Protein AF-A0A175VRS4-F1 (afdb_monomer_lite)

Structure (mmCIF, N/CA/C/O backbone):
data_AF-A0A175VRS4-F1
#
_entry.id   AF-A0A175VRS4-F1
#
loop_
_atom_site.group_PDB
_atom_site.id
_atom_site.type_symbol
_atom_site.label_atom_id
_atom_site.label_alt_id
_atom_site.label_comp_id
_atom_site.label_asym_id
_atom_site.label_entity_id
_atom_site.label_seq_id
_atom_site.pdbx_PDB_ins_code
_atom_site.Cartn_x
_atom_site.Cartn_y
_atom_site.Cartn_z
_atom_site.occupancy
_atom_site.B_iso_or_equiv
_atom_site.auth_seq_id
_atom_site.auth_comp_id
_atom_site.auth_asym_id
_atom_site.auth_atom_id
_atom_site.pdbx_PDB_model_num
ATOM 1 N N . LEU A 1 1 ? 6.647 17.575 -22.481 1.00 59.62 1 LEU A N 1
ATOM 2 C CA . LEU A 1 1 ? 5.345 17.089 -21.962 1.00 59.62 1 LEU A CA 1
ATOM 3 C C . LEU A 1 1 ? 5.427 15.659 -21.413 1.00 59.62 1 LEU A C 1
ATOM 5 O O . LEU A 1 1 ? 5.129 15.473 -20.242 1.00 59.62 1 LEU A O 1
ATOM 9 N N . SER A 1 2 ? 5.876 14.673 -22.207 1.00 70.75 2 SER A N 1
ATOM 10 C CA . SER A 1 2 ? 5.937 13.256 -21.782 1.00 70.75 2 SER A CA 1
ATOM 11 C C . SER A 1 2 ? 6.779 13.020 -20.513 1.00 70.75 2 SER A C 1
ATOM 13 O O . SER A 1 2 ? 6.292 12.419 -19.558 1.00 70.75 2 SER A O 1
ATOM 15 N N . LEU A 1 3 ? 7.992 13.593 -20.439 1.00 72.62 3 LEU A N 1
ATOM 16 C CA . LEU A 1 3 ? 8.871 13.468 -19.264 1.00 72.62 3 LEU A CA 1
ATOM 17 C C . LEU A 1 3 ? 8.213 13.999 -17.981 1.00 72.62 3 LEU A C 1
ATOM 19 O O . LEU A 1 3 ? 8.223 13.339 -16.946 1.00 72.62 3 LEU A O 1
ATOM 23 N N . THR A 1 4 ? 7.614 15.189 -18.055 1.00 78.94 4 THR A N 1
ATOM 24 C CA . THR A 1 4 ? 6.945 15.822 -16.914 1.00 78.94 4 THR A CA 1
ATOM 25 C C . THR A 1 4 ? 5.785 14.963 -16.417 1.00 78.94 4 THR A C 1
ATOM 27 O O . THR A 1 4 ? 5.656 14.767 -15.213 1.00 78.94 4 THR A O 1
ATOM 30 N N . ALA A 1 5 ? 4.984 14.391 -17.324 1.00 79.38 5 ALA A N 1
ATOM 31 C CA . ALA A 1 5 ? 3.894 13.486 -16.963 1.00 79.38 5 ALA A CA 1
ATOM 32 C C . ALA A 1 5 ? 4.407 12.203 -16.286 1.00 79.38 5 ALA A C 1
ATOM 34 O O . ALA A 1 5 ? 3.834 11.759 -15.292 1.00 79.38 5 ALA A O 1
ATOM 35 N N . GLN A 1 6 ? 5.519 11.641 -16.771 1.00 78.94 6 GLN A N 1
ATOM 36 C CA . GLN A 1 6 ? 6.141 10.463 -16.169 1.00 78.94 6 GLN A CA 1
ATOM 37 C C . GLN A 1 6 ? 6.663 10.753 -14.756 1.00 78.94 6 GLN A C 1
ATOM 39 O O . GLN A 1 6 ? 6.385 9.986 -13.837 1.00 78.94 6 GLN A O 1
ATOM 44 N N . ILE A 1 7 ? 7.368 11.870 -14.555 1.00 84.12 7 ILE A N 1
ATOM 45 C CA . ILE A 1 7 ? 7.881 12.257 -13.232 1.00 84.12 7 ILE A CA 1
ATOM 46 C C . ILE A 1 7 ? 6.721 12.527 -12.270 1.00 84.12 7 ILE A C 1
ATOM 48 O O . ILE A 1 7 ? 6.733 12.026 -11.148 1.00 84.12 7 ILE A O 1
ATOM 52 N N . MET A 1 8 ? 5.689 13.251 -12.714 1.00 87.00 8 MET A N 1
ATOM 53 C CA . MET A 1 8 ? 4.492 13.510 -11.907 1.00 87.00 8 MET A CA 1
ATOM 54 C C . MET A 1 8 ? 3.804 12.211 -11.482 1.00 87.00 8 MET A C 1
ATOM 56 O O . MET A 1 8 ? 3.443 12.070 -10.314 1.00 87.00 8 MET A O 1
ATOM 60 N N . TYR A 1 9 ? 3.686 11.237 -12.390 1.00 86.06 9 TYR A N 1
ATOM 61 C CA . TYR A 1 9 ? 3.156 9.916 -12.061 1.00 86.06 9 TYR A CA 1
ATOM 62 C C . TYR A 1 9 ? 4.002 9.214 -10.991 1.00 86.06 9 TYR A C 1
ATOM 64 O O . TYR A 1 9 ? 3.470 8.823 -9.955 1.00 86.06 9 TYR A O 1
ATOM 72 N N . VAL A 1 10 ? 5.318 9.110 -11.196 1.00 87.06 10 VAL A N 1
ATOM 73 C CA . VAL A 1 10 ? 6.246 8.432 -10.272 1.00 87.06 10 VAL A CA 1
ATOM 74 C C . VAL A 1 10 ? 6.202 9.071 -8.881 1.00 87.06 10 VAL A C 1
ATOM 76 O O . VAL A 1 10 ? 6.105 8.363 -7.879 1.00 87.06 10 VAL A O 1
ATOM 79 N N . VAL A 1 11 ? 6.195 10.404 -8.809 1.00 90.19 11 VAL A N 1
ATOM 80 C CA . VAL A 1 11 ? 6.086 11.146 -7.546 1.00 90.19 11 VAL A CA 1
ATOM 81 C C . VAL A 1 11 ? 4.723 10.908 -6.893 1.00 90.19 11 VAL A C 1
ATOM 83 O O . VAL A 1 11 ? 4.666 10.594 -5.707 1.00 90.19 11 VAL A O 1
ATOM 86 N N . SER A 1 12 ? 3.621 10.993 -7.643 1.00 91.00 12 SER A N 1
ATOM 87 C CA . SER A 1 12 ? 2.279 10.746 -7.098 1.00 91.00 12 SER A CA 1
ATOM 88 C C . SER A 1 12 ? 2.120 9.319 -6.559 1.00 91.00 12 SER A C 1
ATOM 90 O O . SER A 1 12 ? 1.612 9.136 -5.453 1.00 91.00 12 SER A O 1
ATOM 92 N N . ALA A 1 13 ? 2.643 8.319 -7.273 1.00 88.25 13 ALA A N 1
ATOM 93 C CA . ALA A 1 13 ? 2.639 6.928 -6.842 1.00 88.25 13 ALA A CA 1
ATOM 94 C C . ALA A 1 13 ? 3.453 6.741 -5.553 1.00 88.25 13 ALA A C 1
ATOM 96 O O . ALA A 1 13 ? 2.990 6.068 -4.633 1.00 88.25 13 ALA A O 1
ATOM 97 N N . MET A 1 14 ? 4.616 7.396 -5.437 1.00 90.69 14 MET A N 1
ATOM 98 C CA . MET A 1 14 ? 5.403 7.406 -4.201 1.00 90.69 14 MET A CA 1
ATOM 99 C C . MET A 1 14 ? 4.574 7.938 -3.022 1.00 90.69 14 MET A C 1
ATOM 101 O O . MET A 1 14 ? 4.482 7.272 -1.991 1.00 90.69 14 MET A O 1
ATOM 105 N N . TRP A 1 15 ? 3.932 9.102 -3.172 1.00 92.00 15 TRP A N 1
ATOM 106 C CA . TRP A 1 15 ? 3.117 9.700 -2.108 1.00 92.00 15 TRP A CA 1
ATOM 107 C C . TRP A 1 15 ? 1.925 8.828 -1.712 1.00 92.00 15 TRP A C 1
ATOM 109 O O . TRP A 1 15 ? 1.643 8.695 -0.520 1.00 92.00 15 TRP A O 1
ATOM 119 N N . VAL A 1 16 ? 1.255 8.191 -2.676 1.00 90.94 16 VAL A N 1
ATOM 120 C CA . VAL A 1 16 ? 0.160 7.249 -2.400 1.00 90.94 16 VAL A CA 1
ATOM 121 C C . VAL A 1 16 ? 0.667 6.048 -1.597 1.00 90.94 16 VAL A C 1
ATOM 123 O O . VAL A 1 16 ? 0.088 5.732 -0.557 1.00 90.94 16 VAL A O 1
ATOM 126 N N . LYS A 1 17 ? 1.782 5.420 -1.995 1.00 90.56 17 LYS A N 1
ATOM 127 C CA . LYS A 1 17 ? 2.342 4.261 -1.273 1.00 90.56 17 LYS A CA 1
ATOM 128 C C . LYS A 1 17 ? 2.834 4.622 0.125 1.00 90.56 17 LYS A C 1
ATOM 130 O O . LYS A 1 17 ? 2.558 3.891 1.076 1.00 90.56 17 LYS A O 1
ATOM 135 N N . VAL A 1 18 ? 3.495 5.770 0.280 1.00 91.94 18 VAL A N 1
ATOM 136 C CA . VAL A 1 18 ? 3.906 6.282 1.597 1.00 91.94 18 VAL A CA 1
ATOM 137 C C . VAL A 1 18 ? 2.681 6.543 2.472 1.00 91.94 18 VAL A C 1
ATOM 139 O O . VAL A 1 18 ? 2.661 6.130 3.628 1.00 91.94 18 VAL A O 1
ATOM 142 N N . THR A 1 19 ? 1.624 7.145 1.920 1.00 92.69 19 THR A N 1
ATOM 143 C CA . THR A 1 19 ? 0.369 7.394 2.645 1.00 92.69 19 THR A CA 1
ATOM 144 C C . THR A 1 19 ? -0.279 6.089 3.105 1.00 92.69 19 THR A C 1
ATOM 146 O O . THR A 1 19 ? -0.693 5.994 4.260 1.00 92.69 19 THR A O 1
ATOM 149 N N . LEU A 1 20 ? -0.316 5.058 2.252 1.00 91.00 20 LEU A N 1
ATOM 150 C CA . LEU A 1 20 ? -0.826 3.731 2.613 1.00 91.00 20 LEU A CA 1
ATOM 151 C C . LEU A 1 20 ? 0.007 3.069 3.716 1.00 91.00 20 LEU A C 1
ATOM 153 O O . LEU A 1 20 ? -0.554 2.540 4.673 1.00 91.00 20 LEU A O 1
ATOM 157 N N . LEU A 1 21 ? 1.337 3.138 3.635 1.00 90.88 21 LEU A N 1
ATOM 158 C CA . LEU A 1 21 ? 2.214 2.590 4.672 1.00 90.88 21 LEU A CA 1
ATOM 159 C C . LEU A 1 21 ? 2.063 3.333 6.006 1.00 90.88 21 LEU A C 1
ATOM 161 O O . LEU A 1 21 ? 1.968 2.699 7.056 1.00 90.88 21 LEU A O 1
ATOM 165 N N . VAL A 1 22 ? 1.959 4.663 5.985 1.00 90.81 22 VAL A N 1
ATOM 166 C CA . VAL A 1 22 ? 1.706 5.477 7.186 1.00 90.81 22 VAL A CA 1
ATOM 167 C C . VAL A 1 22 ? 0.320 5.187 7.771 1.00 90.81 22 VAL A C 1
ATOM 169 O O . VAL A 1 22 ? 0.165 5.089 8.991 1.00 90.81 22 VAL A O 1
ATOM 172 N N . LEU A 1 23 ? -0.694 4.985 6.927 1.00 89.44 23 LEU A N 1
ATOM 173 C CA . LEU A 1 23 ? -2.022 4.554 7.359 1.00 89.44 23 LEU A CA 1
ATOM 174 C C . LEU A 1 23 ? -1.963 3.186 8.051 1.00 89.44 23 LEU A C 1
ATOM 176 O O . LEU A 1 23 ? -2.578 3.006 9.106 1.00 89.44 23 LEU A O 1
ATOM 180 N N . TYR A 1 24 ? -1.183 2.246 7.507 1.00 87.38 24 TYR A N 1
ATOM 181 C CA . TYR A 1 24 ? -0.951 0.949 8.139 1.00 87.38 24 TYR A CA 1
ATOM 182 C C . TYR A 1 24 ? -0.191 1.059 9.462 1.00 87.38 24 TYR A C 1
ATOM 184 O O . TYR A 1 24 ? -0.521 0.356 10.418 1.00 87.38 24 TYR A O 1
ATOM 192 N N . LEU A 1 25 ? 0.748 1.998 9.578 1.00 87.88 25 LEU A N 1
ATOM 193 C CA . LEU A 1 25 ? 1.408 2.295 10.848 1.00 87.88 25 LEU A CA 1
ATOM 194 C C . LEU A 1 25 ? 0.397 2.802 11.890 1.00 87.88 25 LEU A C 1
ATOM 196 O O . LEU A 1 25 ? 0.426 2.399 13.053 1.00 87.88 25 LEU A O 1
ATOM 200 N N . ARG A 1 26 ? -0.540 3.661 11.469 1.00 87.50 26 ARG A N 1
ATOM 201 C CA . ARG A 1 26 ? -1.581 4.217 12.343 1.00 87.50 26 ARG A CA 1
ATOM 202 C C . ARG A 1 26 ? -2.577 3.157 12.806 1.00 87.50 26 ARG A C 1
ATOM 204 O O . ARG A 1 26 ? -2.945 3.155 13.980 1.00 87.50 26 ARG A O 1
ATOM 211 N N . ILE A 1 27 ? -3.020 2.268 11.916 1.00 83.94 27 ILE A N 1
ATOM 212 C CA . ILE A 1 27 ? -4.022 1.245 12.253 1.00 83.94 27 ILE A CA 1
ATOM 213 C C . ILE A 1 27 ? -3.431 0.098 13.089 1.00 83.94 27 ILE A C 1
ATOM 215 O O . ILE A 1 27 ? -4.117 -0.429 13.964 1.00 83.94 27 ILE A O 1
ATOM 219 N N . PHE A 1 28 ? -2.153 -0.247 12.884 1.00 78.31 28 PHE A N 1
ATOM 220 C CA . PHE A 1 28 ? -1.487 -1.387 13.532 1.00 78.31 28 PHE A CA 1
ATOM 221 C C . PHE A 1 28 ? -0.389 -1.007 14.532 1.00 78.31 28 PHE A C 1
ATOM 223 O O . PHE A 1 28 ? 0.413 -1.858 14.936 1.00 78.31 28 PHE A O 1
ATOM 230 N N . ARG A 1 29 ? -0.444 0.232 15.039 1.00 74.62 29 ARG A N 1
ATOM 231 C CA . ARG A 1 29 ? 0.483 0.800 16.028 1.00 74.62 29 ARG A CA 1
ATOM 232 C C . ARG A 1 29 ? 0.914 -0.135 17.176 1.00 74.62 29 ARG A C 1
ATOM 234 O O . ARG A 1 29 ? 2.083 -0.033 17.550 1.00 74.62 29 ARG A O 1
ATOM 241 N N . PRO A 1 30 ? 0.075 -1.030 17.756 1.00 73.44 30 PRO A N 1
ATOM 242 C CA . PRO A 1 30 ? 0.513 -1.875 18.875 1.00 73.44 30 PRO A CA 1
ATOM 243 C C . PRO A 1 30 ? 1.530 -2.978 18.527 1.00 73.44 30 PRO A C 1
ATOM 245 O O . PRO A 1 30 ? 2.116 -3.546 19.444 1.00 73.44 30 PRO A O 1
ATOM 248 N N . SER A 1 31 ? 1.763 -3.313 17.254 1.00 80.50 31 SER A N 1
ATOM 249 C CA . SER A 1 31 ? 2.636 -4.443 16.891 1.00 80.50 31 SER A CA 1
ATOM 250 C C . SER A 1 31 ? 4.045 -3.999 16.473 1.00 80.50 31 SER A C 1
ATOM 252 O O . SER A 1 31 ? 4.251 -3.465 15.387 1.00 80.50 31 SER A O 1
ATOM 254 N N . LEU A 1 32 ? 5.048 -4.260 17.325 1.00 81.25 32 LEU A N 1
ATOM 255 C CA . LEU A 1 32 ? 6.450 -3.878 17.073 1.00 81.25 32 LEU A CA 1
ATOM 256 C C . LEU A 1 32 ? 7.002 -4.463 15.763 1.00 81.25 32 LEU A C 1
ATOM 258 O O . LEU A 1 32 ? 7.643 -3.752 14.994 1.00 81.25 32 LEU A O 1
ATOM 262 N N . ARG A 1 33 ? 6.708 -5.739 15.473 1.00 83.88 33 ARG A N 1
ATOM 263 C CA . ARG A 1 33 ? 7.164 -6.412 14.242 1.00 83.88 33 ARG A CA 1
ATOM 264 C C . ARG A 1 33 ? 6.580 -5.773 12.980 1.00 83.88 33 ARG A C 1
ATOM 266 O O . ARG A 1 33 ? 7.315 -5.566 12.021 1.00 83.88 33 ARG A O 1
ATOM 273 N N . ALA A 1 34 ? 5.289 -5.429 12.989 1.00 84.00 34 ALA A N 1
ATOM 274 C CA . ALA A 1 34 ? 4.664 -4.783 11.838 1.00 84.00 34 ALA A CA 1
ATOM 275 C C . ALA A 1 34 ? 5.209 -3.367 11.642 1.00 84.00 34 ALA A C 1
ATOM 277 O O . ALA A 1 34 ? 5.488 -2.989 10.513 1.00 84.00 34 ALA A O 1
ATOM 278 N N . ASN A 1 35 ? 5.438 -2.618 12.728 1.00 87.19 35 ASN A N 1
ATOM 279 C CA . ASN A 1 35 ? 6.039 -1.288 12.643 1.00 87.19 35 ASN A CA 1
ATOM 280 C C . ASN A 1 35 ? 7.418 -1.342 11.964 1.00 87.19 35 ASN A C 1
ATOM 282 O O . ASN A 1 35 ? 7.666 -0.553 11.058 1.00 87.19 35 ASN A O 1
ATOM 286 N N . ILE A 1 36 ? 8.287 -2.292 12.339 1.00 89.19 36 ILE A N 1
ATOM 287 C CA . ILE A 1 36 ? 9.615 -2.455 11.714 1.00 89.19 36 ILE A CA 1
ATOM 288 C C . ILE A 1 36 ? 9.486 -2.767 10.217 1.00 89.19 36 ILE A C 1
ATOM 290 O O . ILE A 1 36 ? 10.146 -2.122 9.406 1.00 89.19 36 ILE A O 1
ATOM 294 N N . MET A 1 37 ? 8.608 -3.705 9.842 1.00 89.12 37 MET A N 1
ATOM 295 C CA . MET A 1 37 ? 8.363 -4.034 8.432 1.00 89.12 37 MET A CA 1
ATOM 296 C C . MET A 1 37 ? 7.825 -2.827 7.654 1.00 89.12 37 MET A C 1
ATOM 298 O O . MET A 1 37 ? 8.295 -2.533 6.564 1.00 89.12 37 MET A O 1
ATOM 302 N N . ILE A 1 38 ? 6.895 -2.062 8.225 1.00 90.56 38 ILE A N 1
ATOM 303 C CA . ILE A 1 38 ? 6.342 -0.866 7.578 1.00 90.56 38 ILE A CA 1
ATOM 304 C C . ILE A 1 38 ? 7.429 0.192 7.360 1.00 90.56 38 ILE A C 1
ATOM 306 O O . ILE A 1 38 ? 7.532 0.723 6.258 1.00 90.56 38 ILE A O 1
ATOM 310 N N . TRP A 1 39 ? 8.265 0.478 8.363 1.00 91.38 39 TRP A N 1
ATOM 311 C CA . TRP A 1 39 ? 9.377 1.427 8.224 1.00 91.38 39 TRP A CA 1
ATOM 312 C C . TRP A 1 39 ? 10.396 0.980 7.172 1.00 91.38 39 TRP A C 1
ATOM 314 O O . TRP A 1 39 ? 10.820 1.797 6.354 1.00 91.38 39 TRP A O 1
ATOM 324 N N . LEU A 1 40 ? 10.734 -0.314 7.145 1.00 91.94 40 LEU A N 1
ATOM 325 C CA . LEU A 1 40 ? 11.580 -0.898 6.104 1.00 91.94 40 LEU A CA 1
ATOM 326 C C . LEU A 1 40 ? 10.945 -0.715 4.717 1.00 91.94 40 LEU A C 1
ATOM 328 O O . LEU A 1 40 ? 11.611 -0.271 3.786 1.00 91.94 40 LEU A O 1
ATOM 332 N N . GLY A 1 41 ? 9.642 -0.979 4.597 1.00 90.81 41 GLY A N 1
ATOM 333 C CA . GLY A 1 41 ? 8.866 -0.759 3.381 1.00 90.81 41 GLY A CA 1
ATOM 334 C C . GLY A 1 41 ? 8.875 0.691 2.909 1.00 90.81 41 GLY A C 1
ATOM 335 O O . GLY A 1 41 ? 9.080 0.933 1.723 1.00 90.81 41 GLY A O 1
ATOM 336 N N . ILE A 1 42 ? 8.697 1.654 3.821 1.00 92.12 42 ILE A N 1
ATOM 337 C CA . ILE A 1 42 ? 8.747 3.089 3.502 1.00 92.12 42 ILE A CA 1
ATOM 338 C C . ILE A 1 42 ? 10.136 3.441 2.972 1.00 92.12 42 ILE A C 1
ATOM 340 O O . ILE A 1 42 ? 10.236 4.065 1.919 1.00 92.12 42 ILE A O 1
ATOM 344 N N . GLY A 1 43 ? 11.194 3.000 3.660 1.00 92.94 43 GLY A N 1
ATOM 345 C CA . GLY A 1 43 ? 12.575 3.237 3.244 1.00 92.94 43 GLY A CA 1
ATOM 346 C C . GLY A 1 43 ? 12.871 2.674 1.854 1.00 92.94 43 GLY A C 1
ATOM 347 O O . GLY A 1 43 ? 13.354 3.405 0.993 1.00 92.94 43 GLY A O 1
ATOM 348 N N . ILE A 1 44 ? 12.513 1.409 1.607 1.00 91.88 44 ILE A N 1
ATOM 349 C CA . ILE A 1 44 ? 12.704 0.747 0.306 1.00 91.88 44 ILE A CA 1
ATOM 350 C C . ILE A 1 44 ? 11.900 1.453 -0.791 1.00 91.88 44 ILE A C 1
ATOM 352 O O . ILE A 1 44 ? 12.443 1.720 -1.862 1.00 91.88 44 ILE A O 1
ATOM 356 N N . CYS A 1 45 ? 10.631 1.788 -0.534 1.00 91.19 45 CYS A N 1
ATOM 357 C CA . CYS A 1 45 ? 9.790 2.485 -1.504 1.00 91.19 45 CYS A CA 1
ATOM 358 C C . CYS A 1 45 ? 10.380 3.855 -1.845 1.00 91.19 45 CYS A C 1
ATOM 360 O O . CYS A 1 45 ? 10.647 4.129 -3.010 1.00 91.19 45 CYS A O 1
ATOM 362 N N . VAL A 1 46 ? 10.633 4.706 -0.849 1.00 92.38 46 VAL A N 1
ATOM 363 C CA . VAL A 1 46 ? 11.173 6.053 -1.081 1.00 92.38 46 VAL A CA 1
ATOM 364 C C . VAL A 1 46 ? 12.505 5.977 -1.821 1.00 92.38 46 VAL A C 1
ATOM 366 O O . VAL A 1 46 ? 12.667 6.657 -2.830 1.00 92.38 46 VAL A O 1
ATOM 369 N N . LEU A 1 47 ? 13.421 5.105 -1.391 1.00 93.12 47 LEU A N 1
ATOM 370 C CA . LEU A 1 47 ? 14.709 4.923 -2.057 1.00 93.12 47 LEU A CA 1
ATOM 371 C C . LEU A 1 47 ? 14.530 4.526 -3.528 1.00 93.12 47 LEU A C 1
ATOM 373 O O . LEU A 1 47 ? 15.127 5.142 -4.407 1.00 93.12 47 LEU A O 1
ATOM 377 N N . PHE A 1 48 ? 13.673 3.545 -3.810 1.00 90.19 48 PHE A N 1
ATOM 378 C CA . PHE A 1 48 ? 13.421 3.079 -5.170 1.00 90.19 48 PHE A CA 1
ATOM 379 C C . PHE A 1 48 ? 12.819 4.170 -6.070 1.00 90.19 48 PHE A C 1
ATOM 381 O O . PHE A 1 48 ? 13.299 4.394 -7.184 1.00 90.19 48 PHE A O 1
ATOM 388 N N . TYR A 1 49 ? 11.791 4.878 -5.594 1.00 89.38 49 TYR A N 1
ATOM 389 C CA . TYR A 1 49 ? 11.147 5.948 -6.358 1.00 89.38 49 TYR A CA 1
ATOM 390 C C . TYR A 1 49 ? 12.093 7.136 -6.577 1.00 89.38 49 TYR A C 1
ATOM 392 O O . TYR A 1 49 ? 12.132 7.680 -7.680 1.00 89.38 49 TYR A O 1
ATOM 400 N N . VAL A 1 50 ? 12.920 7.489 -5.586 1.00 91.25 50 VAL A N 1
ATOM 401 C CA . VAL A 1 50 ? 13.969 8.510 -5.735 1.00 91.25 50 VAL A CA 1
ATOM 402 C C . VAL A 1 50 ? 14.993 8.086 -6.789 1.00 91.25 50 VAL A C 1
ATOM 404 O O . VAL A 1 50 ? 15.287 8.877 -7.683 1.00 91.25 50 VAL A O 1
ATOM 407 N N . ILE A 1 51 ? 15.476 6.837 -6.761 1.00 90.44 51 ILE A N 1
ATOM 408 C CA . ILE A 1 51 ? 16.386 6.310 -7.792 1.00 90.44 51 ILE A CA 1
ATOM 409 C C . ILE A 1 51 ? 15.732 6.396 -9.172 1.00 90.44 51 ILE A C 1
ATOM 411 O O . ILE A 1 51 ? 16.382 6.837 -10.117 1.00 90.44 51 ILE A O 1
ATOM 415 N N . CYS A 1 52 ? 14.451 6.042 -9.306 1.00 87.00 52 CYS A N 1
ATOM 416 C CA . CYS A 1 52 ? 13.737 6.142 -10.580 1.00 87.00 52 CYS A CA 1
ATOM 417 C C . CYS A 1 52 ? 13.670 7.582 -11.093 1.00 87.00 52 CYS A C 1
ATOM 419 O O . CYS A 1 52 ? 13.936 7.815 -12.270 1.00 87.00 52 CYS A O 1
ATOM 421 N N . VAL A 1 53 ? 13.351 8.548 -10.225 1.00 86.69 53 VAL A N 1
ATOM 422 C CA . VAL A 1 53 ? 13.303 9.972 -10.590 1.00 86.69 53 VAL A CA 1
ATOM 423 C C . VAL A 1 53 ? 14.687 10.473 -10.997 1.00 86.69 53 VAL A C 1
ATOM 425 O O . VAL A 1 53 ? 14.819 11.076 -12.057 1.00 86.69 53 VAL A O 1
ATOM 428 N N . VAL A 1 54 ? 15.728 10.181 -10.213 1.00 87.25 54 VAL A N 1
ATOM 429 C CA . VAL A 1 54 ? 17.110 10.581 -10.527 1.00 87.25 54 VAL A CA 1
ATOM 430 C C . VAL A 1 54 ? 17.566 9.953 -11.841 1.00 87.25 54 VAL A C 1
ATOM 432 O O . VAL A 1 54 ? 18.101 10.647 -12.699 1.00 87.25 54 VAL A O 1
ATOM 435 N N . THR A 1 55 ? 17.297 8.665 -12.048 1.00 84.81 55 THR A N 1
ATOM 436 C CA . THR A 1 55 ? 17.659 7.961 -13.284 1.00 84.81 55 THR A CA 1
ATOM 437 C C . THR A 1 55 ? 16.901 8.547 -14.479 1.00 84.81 55 THR A C 1
ATOM 439 O O . THR A 1 55 ? 17.505 8.787 -15.520 1.00 84.81 55 THR A O 1
ATOM 442 N N . ALA A 1 56 ? 15.609 8.862 -14.337 1.00 81.31 56 ALA A N 1
ATOM 443 C CA . ALA A 1 56 ? 14.826 9.524 -15.382 1.00 81.31 56 ALA A CA 1
ATOM 444 C C . ALA A 1 56 ? 15.347 10.934 -15.708 1.00 81.31 56 ALA A C 1
ATOM 446 O O . ALA A 1 56 ? 15.391 11.308 -16.877 1.00 81.31 56 ALA A O 1
ATOM 447 N N . LEU A 1 57 ? 15.782 11.695 -14.699 1.00 81.75 57 LEU A N 1
ATOM 448 C CA . LEU A 1 57 ? 16.411 13.002 -14.886 1.00 81.75 57 LEU A CA 1
ATOM 449 C C . LEU A 1 57 ? 17.758 12.866 -15.607 1.00 81.75 57 LEU A C 1
ATOM 451 O O . LEU A 1 57 ? 17.964 13.517 -16.621 1.00 81.75 57 LEU A O 1
ATOM 455 N N . VAL A 1 58 ? 18.650 11.977 -15.164 1.00 81.12 58 VAL A N 1
ATOM 456 C CA . VAL A 1 58 ? 19.979 11.788 -15.779 1.00 81.12 58 VAL A CA 1
ATOM 457 C C . VAL A 1 58 ? 19.886 11.304 -17.227 1.00 81.12 58 VAL A C 1
ATOM 459 O O . VAL A 1 58 ? 20.665 11.741 -18.066 1.00 81.12 58 VAL A O 1
ATOM 462 N N . ASN A 1 59 ? 18.921 10.436 -17.547 1.00 72.88 59 ASN A N 1
ATOM 463 C CA . ASN A 1 59 ? 18.743 9.940 -18.916 1.00 72.88 59 ASN A CA 1
ATOM 464 C C . ASN A 1 59 ? 18.149 10.987 -19.869 1.00 72.88 59 ASN A C 1
ATOM 466 O O . ASN A 1 59 ? 18.214 10.798 -21.081 1.00 72.88 59 ASN A O 1
ATOM 470 N N . CYS A 1 60 ? 17.563 12.069 -19.348 1.00 69.25 60 CYS A N 1
ATOM 471 C CA . CYS A 1 60 ? 16.851 13.049 -20.164 1.00 69.25 60 CYS A CA 1
ATOM 472 C C . CYS A 1 60 ? 17.306 14.497 -20.024 1.00 69.25 60 CYS A C 1
ATOM 474 O O . CYS A 1 60 ? 16.903 15.330 -20.835 1.00 69.25 60 CYS A O 1
ATOM 476 N N . LEU A 1 61 ? 18.168 14.807 -19.059 1.00 67.44 61 LEU A N 1
ATOM 477 C CA . LEU A 1 61 ? 18.947 16.033 -19.072 1.00 67.44 61 LEU A CA 1
ATOM 478 C C . LEU A 1 61 ? 20.191 15.790 -19.941 1.00 67.44 61 LEU A C 1
ATOM 480 O O . LEU A 1 61 ? 20.979 14.895 -19.635 1.00 67.44 61 LEU A O 1
ATOM 484 N N . PRO A 1 62 ? 20.406 16.563 -21.019 1.00 61.41 62 PRO A N 1
ATOM 485 C CA . PRO A 1 62 ? 21.627 16.467 -21.804 1.00 61.41 62 PRO A CA 1
ATOM 486 C C . PRO A 1 62 ? 22.803 17.028 -20.990 1.00 61.41 62 PRO A C 1
ATOM 488 O O . PRO A 1 62 ? 23.108 18.215 -21.049 1.00 61.41 62 PRO A O 1
ATOM 491 N N . ILE A 1 63 ? 23.479 16.179 -20.215 1.00 56.22 63 ILE A N 1
ATOM 492 C CA . ILE A 1 63 ? 24.710 16.527 -19.494 1.00 56.22 63 ILE A CA 1
ATOM 493 C C . ILE A 1 63 ? 25.862 16.530 -20.515 1.00 56.22 63 ILE A C 1
ATOM 495 O O . ILE A 1 63 ? 26.660 15.610 -20.535 1.00 56.22 63 ILE A O 1
ATOM 499 N N . ASN A 1 64 ? 25.971 17.547 -21.381 1.00 50.19 64 ASN A N 1
ATOM 500 C CA . ASN A 1 64 ? 27.176 17.845 -22.197 1.00 50.19 64 ASN A CA 1
ATOM 501 C C . ASN A 1 64 ? 27.224 17.319 -23.654 1.00 50.19 64 ASN A C 1
ATOM 503 O O . ASN A 1 64 ? 28.296 16.932 -24.123 1.00 50.19 64 ASN A O 1
ATOM 507 N N . LYS A 1 65 ? 26.128 17.345 -24.428 1.00 46.44 65 LYS A N 1
ATOM 508 C CA . LYS A 1 65 ? 26.225 17.162 -25.895 1.00 46.44 65 LYS A CA 1
ATOM 509 C C . LYS A 1 65 ? 25.469 18.245 -26.658 1.00 46.44 65 LYS A C 1
ATOM 511 O O . LYS A 1 65 ? 24.245 18.249 -26.721 1.00 46.44 65 LYS A O 1
ATOM 516 N N . SER A 1 66 ? 26.248 19.142 -27.250 1.00 48.84 66 SER A N 1
ATOM 517 C CA . SER A 1 66 ? 25.902 20.110 -28.290 1.00 48.84 66 SER A CA 1
ATOM 518 C C . SER A 1 66 ? 25.453 19.408 -29.581 1.00 48.84 66 SER A C 1
ATOM 520 O O . SER A 1 66 ? 26.175 19.430 -30.578 1.00 48.84 66 SER A O 1
ATOM 522 N N . LEU A 1 67 ? 24.305 18.725 -29.567 1.00 55.72 67 LEU A N 1
ATOM 523 C CA . LEU A 1 67 ? 23.744 18.144 -30.786 1.00 55.72 67 LEU A CA 1
ATOM 524 C C . LEU A 1 67 ? 22.761 19.150 -31.424 1.00 55.72 67 LEU A C 1
ATOM 526 O O . LEU A 1 67 ? 21.876 19.639 -30.718 1.00 55.72 67 LEU A O 1
ATOM 530 N N . PRO A 1 68 ? 22.941 19.513 -32.709 1.00 47.72 68 PRO A N 1
ATOM 531 C CA . PRO A 1 68 ? 22.150 20.541 -33.376 1.00 47.72 68 PRO A CA 1
ATOM 532 C C . PRO A 1 68 ? 20.657 20.187 -33.381 1.00 47.72 68 PRO A C 1
ATOM 534 O O . PRO A 1 68 ? 20.272 19.054 -33.651 1.00 47.72 68 PRO A O 1
ATOM 537 N N . ILE A 1 69 ? 19.814 21.185 -33.110 1.00 57.62 69 ILE A N 1
ATOM 538 C CA . ILE A 1 69 ? 18.343 21.120 -32.970 1.00 57.62 69 ILE A CA 1
ATOM 539 C C . ILE A 1 69 ? 17.637 20.784 -34.314 1.00 57.62 69 ILE A C 1
ATOM 541 O O . ILE A 1 69 ? 16.417 20.807 -34.426 1.00 57.62 69 ILE A O 1
ATOM 545 N N . ASN A 1 70 ? 18.395 20.443 -35.355 1.00 51.72 70 ASN A N 1
ATOM 546 C CA . ASN A 1 70 ? 17.977 20.468 -36.755 1.00 51.72 70 ASN A CA 1
ATOM 547 C C . ASN A 1 70 ? 18.079 19.116 -37.485 1.00 51.72 70 ASN A C 1
ATOM 549 O O . ASN A 1 70 ? 17.959 19.096 -38.706 1.00 51.72 70 ASN A O 1
ATOM 553 N N . ASP A 1 71 ? 18.194 17.996 -36.764 1.00 47.84 71 ASP A N 1
ATOM 554 C CA . ASP A 1 71 ? 17.909 16.675 -37.339 1.00 47.84 71 ASP A CA 1
ATOM 555 C C . ASP A 1 71 ? 16.439 16.278 -37.094 1.00 47.84 71 ASP A C 1
ATOM 557 O O . ASP A 1 71 ? 16.068 15.984 -35.952 1.00 47.84 71 ASP A O 1
ATOM 561 N N . PRO A 1 72 ? 15.588 16.175 -38.138 1.00 50.28 72 PRO A N 1
ATOM 562 C CA . PRO A 1 72 ? 14.222 15.648 -38.019 1.00 50.28 72 PRO A CA 1
ATOM 563 C 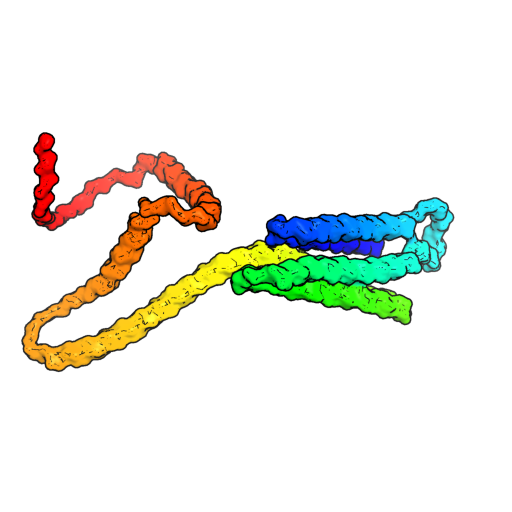C . PRO A 1 72 ? 14.170 14.154 -37.631 1.00 50.28 72 PRO A C 1
ATOM 565 O O . PRO A 1 72 ? 13.094 13.597 -37.427 1.00 50.28 72 PRO A O 1
ATOM 568 N N . THR A 1 73 ? 15.326 13.509 -37.460 1.00 48.69 73 THR A N 1
ATOM 569 C CA . THR A 1 73 ? 15.514 12.145 -36.939 1.00 48.69 73 THR A CA 1
ATOM 570 C C . THR A 1 73 ? 16.164 12.105 -35.541 1.00 48.69 73 THR A C 1
ATOM 572 O O . THR A 1 73 ? 16.415 11.026 -35.006 1.00 48.69 73 THR A O 1
ATOM 575 N N . GLY A 1 74 ? 16.400 13.259 -34.902 1.00 41.59 74 GLY A N 1
ATOM 576 C CA . GLY A 1 74 ? 17.158 13.421 -33.648 1.00 41.59 74 GLY A CA 1
ATOM 577 C C . GLY A 1 74 ? 16.423 13.102 -32.333 1.00 41.59 74 GLY A C 1
ATOM 578 O O . GLY A 1 74 ? 16.874 13.499 -31.261 1.00 41.59 74 GLY A O 1
ATOM 579 N N . SER A 1 75 ? 15.296 12.382 -32.364 1.00 46.12 75 SER A N 1
ATOM 580 C CA . SER A 1 75 ? 14.427 12.148 -31.190 1.00 46.12 75 SER A CA 1
ATOM 581 C C . SER A 1 75 ? 14.898 11.032 -30.225 1.00 46.12 75 SER A C 1
ATOM 583 O O . SER A 1 75 ? 14.106 10.532 -29.421 1.00 46.12 75 SER A O 1
ATOM 585 N N . SER A 1 76 ? 16.154 10.581 -30.283 1.00 51.56 76 SER A N 1
ATOM 586 C CA . SER A 1 76 ? 16.539 9.263 -29.742 1.00 51.56 76 SER A CA 1
ATOM 587 C C . SER A 1 76 ? 17.356 9.247 -28.444 1.00 51.56 76 SER A C 1
ATOM 589 O O . SER A 1 76 ? 17.553 8.162 -27.901 1.00 51.56 76 SER A O 1
ATOM 591 N N . ALA A 1 77 ? 17.769 10.385 -27.872 1.00 50.78 77 ALA A N 1
ATOM 592 C CA . ALA A 1 77 ? 18.550 10.361 -26.623 1.00 50.78 77 ALA A CA 1
ATOM 593 C C . ALA A 1 77 ? 17.743 9.845 -25.410 1.00 50.78 77 ALA A C 1
ATOM 595 O O . ALA A 1 77 ? 18.279 9.127 -24.571 1.00 50.78 77 ALA A O 1
ATOM 596 N N . CYS A 1 78 ? 16.439 10.137 -25.349 1.00 58.16 78 CYS A N 1
ATOM 597 C CA . CYS A 1 78 ? 15.563 9.676 -24.264 1.00 58.16 78 CYS A CA 1
ATOM 598 C C . CYS A 1 78 ? 14.826 8.355 -24.570 1.00 58.16 78 CYS A C 1
ATOM 600 O O . CYS A 1 78 ? 14.447 7.651 -23.642 1.00 58.16 78 CYS A O 1
ATOM 602 N N . GLY A 1 79 ? 14.579 7.998 -25.836 1.00 55.75 79 GLY A N 1
ATOM 603 C CA . GLY A 1 79 ? 13.532 7.017 -26.180 1.00 55.75 79 GLY A CA 1
ATOM 604 C C . GLY A 1 79 ? 13.806 5.566 -25.757 1.00 55.75 79 GLY A C 1
ATOM 605 O O . GLY A 1 79 ? 12.949 4.917 -25.161 1.00 55.75 79 GLY A O 1
ATOM 606 N N . GLN A 1 80 ? 15.006 5.050 -26.036 1.00 57.62 80 GLN A N 1
ATOM 607 C CA . GLN A 1 80 ? 15.370 3.658 -25.726 1.00 57.62 80 GLN A CA 1
ATOM 608 C C . GLN A 1 80 ? 15.569 3.379 -24.224 1.00 57.62 80 GLN A C 1
ATOM 610 O O . GLN A 1 80 ? 15.004 2.398 -23.727 1.00 57.62 80 GLN A O 1
ATOM 615 N N . PRO A 1 81 ? 16.311 4.205 -23.452 1.00 63.44 81 PRO A N 1
ATOM 616 C CA . PRO A 1 81 ? 16.439 3.963 -22.017 1.00 63.44 81 PRO A CA 1
ATOM 617 C C . PRO A 1 81 ? 15.090 4.103 -21.298 1.00 63.44 81 PRO A C 1
ATOM 619 O O . PRO A 1 81 ? 14.790 3.304 -20.412 1.00 63.44 81 PRO A O 1
ATOM 622 N N . GLN A 1 82 ? 14.226 5.037 -21.712 1.00 68.50 82 GLN A N 1
ATOM 623 C CA . GLN A 1 82 ? 12.930 5.262 -21.065 1.00 68.50 82 GLN A CA 1
ATOM 624 C C . GLN A 1 82 ? 12.025 4.026 -21.033 1.00 68.50 82 GLN A C 1
ATOM 626 O O . GLN A 1 82 ? 11.384 3.793 -20.007 1.00 68.50 82 GLN A O 1
ATOM 631 N N . LEU A 1 83 ? 11.982 3.216 -22.098 1.00 70.06 83 LEU A N 1
ATOM 632 C CA . LEU A 1 83 ? 11.128 2.023 -22.131 1.00 70.06 83 LEU A CA 1
ATOM 633 C C . LEU A 1 83 ? 11.598 0.961 -21.126 1.00 70.06 83 LEU A C 1
ATOM 635 O O . LEU A 1 83 ? 10.789 0.410 -20.378 1.00 70.06 83 LEU A O 1
ATOM 639 N N . ASN A 1 84 ? 12.910 0.717 -21.055 1.00 77.50 84 ASN A N 1
ATOM 640 C CA . ASN A 1 84 ? 13.492 -0.235 -20.105 1.00 77.50 84 ASN A CA 1
ATOM 641 C C . ASN A 1 84 ? 13.336 0.244 -18.654 1.00 77.50 84 ASN A C 1
ATOM 643 O O . ASN A 1 84 ? 13.008 -0.554 -17.770 1.00 77.50 84 ASN A O 1
ATOM 647 N N . LEU A 1 85 ? 13.511 1.548 -18.409 1.00 80.12 85 LEU A N 1
ATOM 648 C CA . LEU A 1 85 ? 13.249 2.159 -17.105 1.00 80.12 85 LEU A CA 1
ATOM 649 C C . LEU A 1 85 ? 11.774 2.003 -16.715 1.00 80.12 85 LEU A C 1
ATOM 651 O O . LEU A 1 85 ? 11.479 1.619 -15.588 1.00 80.12 85 LEU A O 1
ATOM 655 N N . ALA A 1 86 ? 10.848 2.261 -17.641 1.00 78.94 86 ALA A N 1
ATOM 656 C CA . ALA A 1 86 ? 9.414 2.173 -17.390 1.00 78.94 86 ALA A CA 1
ATOM 657 C C . ALA A 1 86 ? 8.952 0.734 -17.104 1.00 78.94 86 ALA A C 1
ATOM 659 O O . ALA A 1 86 ? 8.134 0.514 -16.209 1.00 78.94 86 ALA A O 1
ATOM 660 N N . LEU A 1 87 ? 9.502 -0.252 -17.820 1.00 83.81 87 LEU A N 1
ATOM 661 C CA . LEU A 1 87 ? 9.284 -1.672 -17.537 1.00 83.81 87 LEU A CA 1
ATOM 662 C C . LEU A 1 87 ? 9.765 -2.036 -16.136 1.00 83.81 87 LEU A C 1
ATOM 664 O O . LEU A 1 87 ? 8.994 -2.570 -15.340 1.00 83.81 87 LEU A O 1
ATOM 668 N N . THR A 1 88 ? 11.006 -1.675 -15.816 1.00 86.81 88 THR A N 1
ATOM 669 C CA . THR A 1 88 ? 11.599 -1.905 -14.494 1.00 86.81 88 THR A CA 1
ATOM 670 C C . THR A 1 88 ? 10.721 -1.285 -13.406 1.00 86.81 88 THR A C 1
ATOM 672 O O . THR A 1 88 ? 10.266 -1.975 -12.498 1.00 86.81 88 THR A O 1
ATOM 675 N N . GLN A 1 89 ? 10.365 -0.010 -13.556 1.00 87.06 89 GLN A N 1
ATOM 676 C CA . GLN A 1 89 ? 9.498 0.720 -12.634 1.00 87.06 89 GLN A CA 1
ATOM 677 C C . GLN A 1 89 ? 8.123 0.056 -12.451 1.00 87.06 89 GLN A C 1
ATOM 679 O O . GLN A 1 89 ? 7.617 0.015 -11.330 1.00 87.06 89 GLN A O 1
ATOM 684 N N . SER A 1 90 ? 7.528 -0.502 -13.509 1.00 87.12 90 SER A N 1
ATOM 685 C CA . SER A 1 90 ? 6.246 -1.211 -13.406 1.00 87.12 90 SER A CA 1
ATOM 686 C C . SER A 1 90 ? 6.347 -2.520 -12.621 1.00 87.12 90 SER A C 1
ATOM 688 O O . SER A 1 90 ? 5.517 -2.768 -11.750 1.00 87.12 90 SER A O 1
ATOM 690 N N . VAL A 1 91 ? 7.406 -3.307 -12.838 1.00 89.38 91 VAL A N 1
ATOM 691 C CA . VAL A 1 91 ? 7.657 -4.553 -12.097 1.00 89.38 91 VAL A CA 1
ATOM 692 C C . VAL A 1 91 ? 7.877 -4.261 -10.614 1.00 89.38 91 VAL A C 1
ATOM 694 O O . VAL A 1 91 ? 7.279 -4.903 -9.754 1.00 89.38 91 VAL A O 1
ATOM 697 N N . PHE A 1 92 ? 8.676 -3.244 -10.293 1.00 89.81 92 PHE A N 1
ATOM 698 C CA . PHE A 1 92 ? 8.874 -2.828 -8.906 1.00 89.81 92 PHE A CA 1
ATOM 699 C C . PHE A 1 92 ? 7.608 -2.241 -8.269 1.00 89.81 92 PHE A C 1
ATOM 701 O O . PHE A 1 92 ? 7.393 -2.443 -7.071 1.00 89.81 92 PHE A O 1
ATOM 708 N N . SER A 1 93 ? 6.738 -1.568 -9.037 1.00 88.44 93 SER A N 1
ATOM 709 C CA . SER A 1 93 ? 5.430 -1.134 -8.521 1.00 88.44 93 SER A CA 1
ATOM 710 C C . SER A 1 93 ? 4.616 -2.342 -8.058 1.00 88.44 93 SER A C 1
ATOM 712 O O . SER A 1 93 ? 4.152 -2.365 -6.924 1.00 88.44 93 SER A O 1
ATOM 714 N N . VAL A 1 94 ? 4.562 -3.398 -8.875 1.00 91.62 94 VAL A N 1
ATOM 715 C CA . VAL A 1 94 ? 3.876 -4.650 -8.527 1.00 91.62 94 VAL A CA 1
ATOM 716 C C . VAL A 1 94 ? 4.475 -5.288 -7.270 1.00 91.62 94 VAL A C 1
ATOM 718 O O . VAL A 1 94 ? 3.738 -5.640 -6.352 1.00 91.62 94 VAL A O 1
ATOM 721 N N . ILE A 1 95 ? 5.806 -5.395 -7.181 1.00 92.19 95 ILE A N 1
ATOM 722 C CA . ILE A 1 95 ? 6.488 -5.966 -6.004 1.00 92.19 95 ILE A CA 1
ATOM 723 C C . ILE A 1 95 ? 6.154 -5.172 -4.737 1.00 92.19 95 ILE A C 1
ATOM 725 O O . ILE A 1 95 ? 5.849 -5.755 -3.696 1.00 92.19 95 ILE A O 1
ATOM 729 N N . THR A 1 96 ? 6.199 -3.842 -4.818 1.00 89.94 96 THR A N 1
ATOM 730 C CA . THR A 1 96 ? 5.884 -2.977 -3.675 1.00 89.94 96 THR A CA 1
ATOM 731 C C . THR A 1 96 ? 4.409 -3.062 -3.286 1.00 89.94 96 THR A C 1
ATOM 733 O O . THR A 1 96 ? 4.115 -3.052 -2.095 1.00 89.94 96 THR A O 1
ATOM 736 N N . ASP A 1 97 ? 3.486 -3.251 -4.231 1.00 90.56 97 ASP A N 1
ATOM 737 C CA . ASP A 1 97 ? 2.066 -3.459 -3.914 1.00 90.56 97 ASP A CA 1
ATOM 738 C C . ASP A 1 97 ? 1.819 -4.798 -3.218 1.00 90.56 97 ASP A C 1
ATOM 740 O O . ASP A 1 97 ? 1.134 -4.843 -2.193 1.00 90.56 97 ASP A O 1
ATOM 744 N N . PHE A 1 98 ? 2.451 -5.879 -3.689 1.00 92.19 98 PHE A N 1
ATOM 745 C CA . PHE A 1 98 ? 2.416 -7.164 -2.988 1.00 92.19 98 PHE A CA 1
ATOM 746 C C . PHE A 1 98 ? 3.008 -7.053 -1.584 1.00 92.19 98 PHE A C 1
ATOM 748 O O . PHE A 1 98 ? 2.417 -7.565 -0.634 1.00 92.19 98 PHE A O 1
ATOM 755 N N . TYR A 1 99 ? 4.129 -6.347 -1.426 1.00 91.50 99 TYR A N 1
ATOM 756 C CA . TYR A 1 99 ? 4.725 -6.092 -0.117 1.00 91.50 99 TYR A CA 1
ATOM 757 C C . TYR A 1 99 ? 3.732 -5.382 0.814 1.00 91.50 99 TYR A C 1
ATOM 759 O O . TYR A 1 99 ? 3.449 -5.863 1.912 1.00 91.50 99 TYR A O 1
ATOM 767 N N . VAL A 1 100 ? 3.124 -4.293 0.341 1.00 88.94 100 VAL A N 1
ATOM 768 C CA . VAL A 1 100 ? 2.112 -3.515 1.068 1.00 88.94 100 VAL A CA 1
ATOM 769 C C . VAL A 1 100 ? 0.889 -4.373 1.431 1.00 88.94 100 VAL A C 1
ATOM 771 O O . VAL A 1 100 ? 0.344 -4.204 2.521 1.00 88.94 100 VAL A O 1
ATOM 774 N N . LEU A 1 101 ? 0.490 -5.331 0.585 1.00 89.69 101 LEU A N 1
ATOM 775 C CA . LEU A 1 101 ? -0.608 -6.280 0.831 1.00 89.69 101 LEU A CA 1
ATOM 776 C C . LEU A 1 101 ? -0.228 -7.405 1.812 1.00 89.69 101 LEU A C 1
ATOM 778 O O . LEU A 1 101 ? -1.064 -7.849 2.604 1.00 89.69 101 LEU A O 1
ATOM 782 N N . THR A 1 102 ? 1.030 -7.850 1.825 1.00 88.25 102 THR A N 1
ATOM 783 C CA . THR A 1 102 ? 1.491 -8.890 2.762 1.00 88.25 102 THR A CA 1
ATOM 784 C C . THR A 1 102 ? 1.496 -8.420 4.218 1.00 88.25 102 THR A C 1
ATOM 786 O O . THR A 1 102 ? 1.260 -9.226 5.121 1.00 88.25 102 THR A O 1
ATOM 789 N N . ILE A 1 103 ? 1.681 -7.117 4.463 1.00 87.50 103 ILE A N 1
ATOM 790 C CA . ILE A 1 103 ? 1.667 -6.521 5.808 1.00 87.50 103 ILE A CA 1
ATOM 791 C C . ILE A 1 103 ? 0.342 -6.803 6.542 1.00 87.50 103 ILE A C 1
ATOM 793 O O . ILE A 1 103 ? 0.386 -7.470 7.581 1.00 87.50 103 ILE A O 1
ATOM 797 N N . PRO A 1 104 ? -0.844 -6.381 6.047 1.00 81.06 104 PRO A N 1
ATOM 798 C CA . PRO A 1 104 ? -2.105 -6.680 6.717 1.00 81.06 104 PRO A CA 1
ATOM 799 C C . PRO A 1 104 ? -2.391 -8.183 6.753 1.00 81.06 104 PRO A C 1
ATOM 801 O O . PRO A 1 104 ? -2.912 -8.666 7.755 1.00 81.06 104 PRO A O 1
ATOM 804 N N . MET A 1 105 ? -2.019 -8.940 5.714 1.00 85.25 105 MET A N 1
ATOM 805 C CA . MET A 1 105 ? -2.269 -10.383 5.663 1.00 85.25 105 MET A CA 1
ATOM 806 C C . MET A 1 105 ? -1.525 -11.134 6.776 1.00 85.25 105 MET A C 1
ATOM 808 O O . MET A 1 105 ? -2.125 -11.928 7.502 1.00 85.25 105 MET A O 1
ATOM 812 N N . SER A 1 106 ? -0.237 -10.834 6.962 1.00 82.75 106 SER A N 1
ATOM 813 C CA . SER A 1 106 ? 0.590 -11.447 8.008 1.00 82.75 106 SER A CA 1
ATOM 814 C C . SER A 1 106 ? 0.064 -11.157 9.417 1.00 82.75 106 SER A C 1
ATOM 816 O O . SER A 1 106 ? 0.128 -12.015 10.296 1.00 82.75 106 SER A O 1
ATOM 818 N N . LEU A 1 107 ? -0.518 -9.975 9.629 1.00 78.94 107 LEU A N 1
ATOM 819 C CA . LEU A 1 107 ? -1.063 -9.587 10.922 1.00 78.94 107 LEU A CA 1
ATOM 820 C C . LEU A 1 107 ? -2.442 -10.204 11.194 1.00 78.94 107 LEU A C 1
ATOM 822 O O . LEU A 1 107 ? -2.728 -10.598 12.325 1.00 78.94 107 LEU A O 1
ATOM 826 N N . VAL A 1 108 ? -3.293 -10.310 10.169 1.00 81.94 108 VAL A N 1
ATOM 827 C CA . VAL A 1 108 ? -4.638 -10.898 10.287 1.00 81.94 108 VAL A CA 1
ATOM 828 C C . VAL A 1 108 ? -4.573 -12.378 10.645 1.00 81.94 108 VAL A C 1
ATOM 830 O O . VAL A 1 108 ? -5.375 -12.832 11.459 1.00 81.94 108 VAL A O 1
ATOM 833 N N . LEU A 1 109 ? -3.607 -13.118 10.095 1.00 80.06 109 LEU A N 1
ATOM 834 C CA . LEU A 1 109 ? -3.429 -14.543 10.395 1.00 80.06 109 LEU A CA 1
ATOM 835 C C . LEU A 1 109 ? -3.091 -14.808 11.873 1.00 80.06 109 LEU A C 1
ATOM 837 O O . LEU A 1 109 ? -3.361 -15.897 12.371 1.00 80.06 109 LEU A O 1
ATOM 841 N N . GLY A 1 110 ? -2.544 -13.819 12.588 1.00 74.00 110 GLY A N 1
ATOM 842 C CA . GLY A 1 110 ? -2.164 -13.949 13.995 1.00 74.00 110 GLY A CA 1
ATOM 843 C C . GLY A 1 110 ? -3.196 -13.451 15.011 1.00 74.00 110 GLY A C 1
ATOM 844 O O . GLY A 1 110 ? -2.954 -13.592 16.209 1.00 74.00 110 GLY A O 1
ATOM 845 N N . LEU A 1 111 ? -4.313 -12.839 14.590 1.00 73.75 111 LEU A N 1
ATOM 846 C CA . LEU A 1 111 ? -5.164 -12.071 15.506 1.00 73.75 111 LEU A CA 1
ATOM 847 C C . LEU A 1 111 ? -6.659 -12.413 15.389 1.00 73.75 111 LEU A C 1
ATOM 849 O O . LEU A 1 111 ? -7.321 -12.097 14.403 1.00 73.75 111 LEU A O 1
ATOM 853 N N . HIS A 1 112 ? -7.231 -12.983 16.456 1.00 79.38 112 HIS A N 1
ATOM 854 C CA . HIS A 1 112 ? -8.680 -13.168 16.603 1.00 79.38 112 HIS A CA 1
ATOM 855 C C . HIS A 1 112 ? -9.374 -11.816 16.842 1.00 79.38 112 HIS A C 1
ATOM 857 O O . HIS A 1 112 ? -9.551 -11.364 17.973 1.00 79.38 112 HIS A O 1
ATOM 863 N N . LEU A 1 113 ? -9.756 -11.137 15.759 1.00 79.25 113 LEU A N 1
ATOM 864 C CA . LEU A 1 113 ? -10.480 -9.865 15.811 1.00 79.25 113 LEU A CA 1
ATOM 865 C C . LEU A 1 113 ? -12.006 -10.078 15.869 1.00 79.25 113 LEU A C 1
ATOM 867 O O . LEU A 1 113 ? -12.531 -10.943 15.164 1.00 79.25 113 LEU A O 1
ATOM 871 N N . PRO A 1 114 ? -12.758 -9.244 16.618 1.00 82.44 114 PRO A N 1
ATOM 872 C CA . PRO A 1 114 ? -14.218 -9.255 16.572 1.00 82.44 114 PRO A CA 1
ATOM 873 C C . PRO A 1 114 ? -14.720 -8.855 15.176 1.00 82.44 114 PRO A C 1
ATOM 875 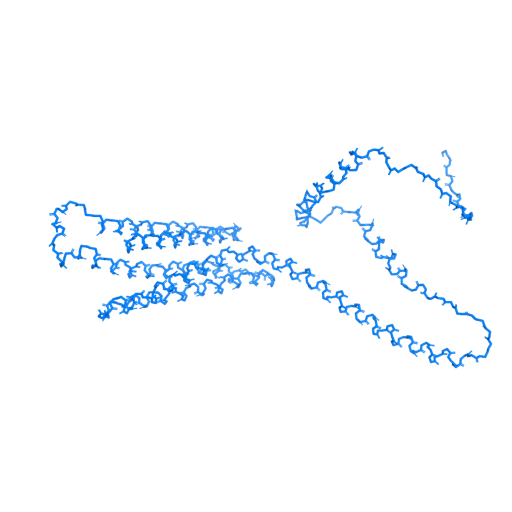O O . PRO A 1 114 ? -14.116 -8.010 14.508 1.00 82.44 114 PRO A O 1
ATOM 878 N N . PHE A 1 115 ? -15.862 -9.410 14.758 1.00 79.00 115 PHE A N 1
ATOM 879 C CA . PHE A 1 115 ? -16.409 -9.288 13.396 1.00 79.00 115 PHE A CA 1
ATOM 880 C C . PHE A 1 115 ? -16.441 -7.846 12.858 1.00 79.00 115 PHE A C 1
ATOM 882 O O . PHE A 1 115 ? -16.063 -7.597 11.717 1.00 79.00 115 PHE A O 1
ATOM 889 N N . GLY A 1 116 ? -16.784 -6.867 13.701 1.00 76.25 116 GLY A N 1
ATOM 890 C CA . GLY A 1 116 ? -16.805 -5.457 13.299 1.00 76.25 116 GLY A CA 1
ATOM 891 C C . GLY A 1 116 ? -15.44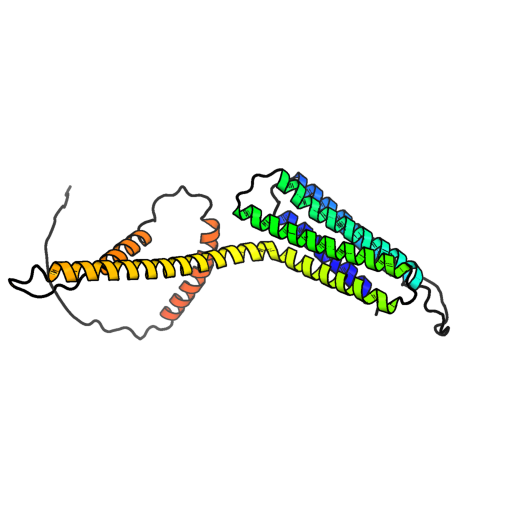1 -4.896 12.875 1.00 76.25 116 GLY A C 1
ATOM 892 O O . GLY A 1 116 ? -15.387 -4.065 11.978 1.00 76.25 116 GLY A O 1
ATOM 893 N N . ARG A 1 117 ? -14.330 -5.345 13.476 1.00 81.12 117 ARG A N 1
ATOM 894 C CA . ARG A 1 117 ? -12.978 -4.953 13.033 1.00 81.12 117 ARG A CA 1
ATOM 895 C C . ARG A 1 117 ? -12.535 -5.759 11.815 1.00 81.12 117 ARG A C 1
ATOM 897 O O . ARG A 1 117 ? -11.857 -5.213 10.951 1.00 81.12 117 ARG A O 1
ATOM 904 N N . LYS A 1 118 ? -12.969 -7.021 11.721 1.00 83.88 118 LYS A N 1
ATOM 905 C CA . LYS A 1 118 ? -12.690 -7.896 10.575 1.00 83.88 118 LYS A CA 1
ATOM 906 C C . LYS A 1 118 ? -13.174 -7.282 9.260 1.00 83.88 118 LYS A C 1
ATOM 908 O O . LYS A 1 118 ? -12.425 -7.320 8.295 1.00 83.88 118 LYS A O 1
ATOM 913 N N . ILE A 1 119 ? -14.354 -6.651 9.249 1.00 84.31 119 ILE A N 1
ATOM 914 C CA . ILE A 1 119 ? -14.901 -5.984 8.051 1.00 84.31 119 ILE A CA 1
ATOM 915 C C . ILE A 1 119 ? -13.988 -4.848 7.567 1.00 84.31 119 ILE A C 1
ATOM 917 O O . ILE A 1 119 ? -13.700 -4.752 6.376 1.00 84.31 119 ILE A O 1
ATOM 921 N N . GLY A 1 120 ? -13.508 -3.997 8.481 1.00 84.25 120 GLY A N 1
ATOM 922 C CA . GLY A 1 120 ? -12.616 -2.891 8.121 1.00 84.25 120 GLY A CA 1
ATOM 923 C C . GLY A 1 120 ? -11.303 -3.390 7.515 1.00 84.25 120 GLY A C 1
ATOM 924 O O . GLY A 1 120 ? -10.855 -2.878 6.493 1.00 84.25 120 GLY A O 1
ATOM 925 N N . VAL A 1 121 ? -10.725 -4.445 8.096 1.00 85.50 121 VAL A N 1
ATOM 926 C CA . VAL A 1 121 ? -9.491 -5.041 7.570 1.00 85.50 121 VAL A CA 1
ATOM 927 C C . VAL A 1 121 ? -9.733 -5.774 6.247 1.00 85.50 121 VAL A C 1
ATOM 929 O O . VAL A 1 121 ? -8.919 -5.654 5.336 1.00 85.50 121 VAL A O 1
ATOM 932 N N . SER A 1 122 ? -10.863 -6.474 6.087 1.00 86.25 122 SER A N 1
ATOM 933 C CA . SER A 1 122 ? -11.200 -7.115 4.811 1.00 86.25 122 SER A CA 1
ATOM 934 C C . SER A 1 122 ? -11.436 -6.100 3.697 1.00 86.25 122 SER A C 1
ATOM 936 O O . SER A 1 122 ? -11.044 -6.355 2.567 1.00 86.25 122 SER A O 1
ATOM 938 N N . ALA A 1 123 ? -12.031 -4.941 4.002 1.00 87.88 123 ALA A N 1
ATOM 939 C CA . ALA A 1 123 ? -12.213 -3.873 3.022 1.00 87.88 123 ALA A CA 1
ATOM 940 C C . ALA A 1 123 ? -10.862 -3.341 2.521 1.00 87.88 123 ALA A C 1
ATOM 942 O O . ALA A 1 123 ? -10.667 -3.242 1.314 1.00 87.88 123 ALA A O 1
ATOM 943 N N . LEU A 1 124 ? -9.915 -3.095 3.437 1.00 88.31 124 LEU A N 1
ATOM 944 C CA . LEU A 1 124 ? -8.546 -2.694 3.090 1.00 88.31 124 LEU A CA 1
ATOM 945 C C . LEU A 1 124 ? -7.829 -3.755 2.244 1.00 88.31 124 LEU A C 1
ATOM 947 O O . LEU A 1 124 ? -7.143 -3.422 1.280 1.00 88.31 124 LEU A O 1
ATOM 951 N N . PHE A 1 125 ? -8.009 -5.035 2.577 1.00 88.88 125 PHE A N 1
ATOM 952 C CA . PHE A 1 125 ? -7.433 -6.135 1.806 1.00 88.88 125 PHE A CA 1
ATOM 953 C C . PHE A 1 125 ? -7.996 -6.195 0.380 1.00 88.88 125 PHE A C 1
ATOM 955 O O . PHE A 1 125 ? -7.234 -6.311 -0.575 1.00 88.88 125 PHE A O 1
ATOM 962 N N . LEU A 1 126 ? -9.318 -6.063 0.223 1.00 90.56 126 LEU A N 1
ATOM 963 C CA . LEU A 1 126 ? -9.975 -6.063 -1.086 1.00 90.56 126 LEU A CA 1
ATOM 964 C C . LEU A 1 126 ? -9.518 -4.888 -1.959 1.00 90.56 126 LEU A C 1
ATOM 966 O O . LEU A 1 126 ? -9.224 -5.088 -3.136 1.00 90.56 126 LEU A O 1
ATOM 970 N N . THR A 1 127 ? -9.407 -3.679 -1.401 1.00 89.75 127 THR A N 1
ATOM 971 C CA . THR A 1 127 ? -8.900 -2.524 -2.160 1.00 89.75 127 THR A CA 1
ATOM 972 C C . THR A 1 127 ? -7.423 -2.652 -2.499 1.00 89.75 127 THR A C 1
ATOM 974 O O . THR A 1 127 ? -7.026 -2.282 -3.600 1.00 89.75 127 THR A O 1
ATOM 977 N N . GLY A 1 128 ? -6.613 -3.216 -1.599 1.00 88.12 128 GLY A N 1
ATOM 978 C CA . GLY A 1 128 ? -5.211 -3.521 -1.880 1.00 88.12 128 GLY A CA 1
ATOM 979 C C . GLY A 1 128 ? -5.054 -4.545 -3.006 1.00 88.12 128 GLY A C 1
ATOM 980 O O . GLY A 1 128 ? -4.216 -4.367 -3.884 1.00 88.12 128 GLY A O 1
ATOM 981 N N . LEU A 1 129 ? -5.896 -5.583 -3.031 1.00 91.38 129 LEU A N 1
ATOM 982 C CA . LEU A 1 129 ? -5.904 -6.589 -4.096 1.00 91.38 129 LEU A CA 1
ATOM 983 C C . LEU A 1 129 ? -6.315 -5.979 -5.441 1.00 91.38 129 LEU A C 1
ATOM 985 O O . LEU A 1 129 ? -5.693 -6.273 -6.460 1.00 91.38 129 LEU A O 1
ATOM 989 N N . LEU A 1 130 ? -7.310 -5.085 -5.441 1.00 91.88 130 LEU A N 1
ATOM 990 C CA . LEU A 1 130 ? -7.702 -4.341 -6.638 1.00 91.88 130 LEU A CA 1
ATOM 991 C C . LEU A 1 130 ? -6.560 -3.448 -7.149 1.00 91.88 130 LEU A C 1
ATOM 993 O O . LEU A 1 130 ? -6.298 -3.434 -8.349 1.00 91.88 130 LEU A O 1
ATOM 997 N N . ALA A 1 131 ? -5.841 -2.763 -6.253 1.00 88.56 131 ALA A N 1
ATOM 998 C CA . ALA A 1 131 ? -4.657 -1.986 -6.620 1.00 88.56 131 ALA A CA 1
ATOM 999 C C . ALA A 1 131 ? -3.569 -2.880 -7.241 1.00 88.56 131 ALA A C 1
ATOM 1001 O O . ALA A 1 131 ? -3.078 -2.569 -8.321 1.00 88.56 131 ALA A O 1
ATOM 1002 N N . CYS A 1 132 ? -3.276 -4.040 -6.635 1.00 90.88 132 CYS A N 1
ATOM 1003 C CA . CYS A 1 132 ? -2.318 -5.009 -7.180 1.00 90.88 132 CYS A CA 1
ATOM 1004 C C . CYS A 1 132 ? -2.713 -5.490 -8.586 1.00 90.88 132 CYS A C 1
ATOM 1006 O O . CYS A 1 132 ? -1.849 -5.644 -9.448 1.00 90.88 132 CYS A O 1
ATOM 1008 N N . ALA A 1 133 ? -4.008 -5.717 -8.837 1.00 92.88 133 ALA A N 1
ATOM 1009 C CA . ALA A 1 133 ? -4.507 -6.113 -10.152 1.00 92.88 133 ALA A CA 1
ATOM 1010 C C . ALA A 1 133 ? -4.296 -5.007 -11.203 1.00 92.88 133 ALA A C 1
ATOM 1012 O O . ALA A 1 133 ? -3.850 -5.304 -12.314 1.00 92.88 133 ALA A O 1
ATOM 1013 N N . CYS A 1 134 ? -4.547 -3.740 -10.847 1.00 91.06 134 CYS A N 1
ATOM 1014 C CA . CYS A 1 134 ? -4.263 -2.592 -11.714 1.00 91.06 134 CYS A CA 1
ATOM 1015 C C . CYS A 1 134 ? -2.769 -2.501 -12.057 1.00 91.06 134 CYS A C 1
ATOM 1017 O O . CYS A 1 134 ? -2.415 -2.388 -13.233 1.00 91.06 134 CYS A O 1
ATOM 1019 N N . SER A 1 135 ? -1.894 -2.622 -11.055 1.00 89.69 135 SER A N 1
ATOM 1020 C CA . SER A 1 135 ? -0.438 -2.564 -11.229 1.00 89.69 135 SER A CA 1
ATOM 1021 C C . SER A 1 135 ? 0.093 -3.724 -12.068 1.00 89.69 135 SER A C 1
ATOM 1023 O O . SER A 1 135 ? 0.951 -3.531 -12.932 1.00 89.69 135 SER A O 1
ATOM 1025 N N . LEU A 1 136 ? -0.438 -4.933 -11.862 1.00 92.31 136 LEU A N 1
ATOM 1026 C CA . LEU A 1 136 ? -0.076 -6.104 -12.657 1.00 92.31 136 LEU A CA 1
ATOM 1027 C C . LEU A 1 136 ? -0.499 -5.924 -14.117 1.00 92.31 136 LEU A C 1
ATOM 1029 O O . LEU A 1 136 ? 0.301 -6.170 -15.019 1.00 92.31 136 LEU A O 1
ATOM 1033 N N . GLY A 1 137 ? -1.716 -5.426 -14.354 1.00 91.75 137 GLY A N 1
ATOM 1034 C CA . GLY A 1 137 ? -2.165 -5.047 -15.690 1.00 91.75 137 GLY A CA 1
ATOM 1035 C C . GLY A 1 137 ? -1.210 -4.041 -16.333 1.00 91.75 137 GLY A C 1
ATOM 1036 O O . GLY A 1 137 ? -0.747 -4.262 -17.449 1.00 91.75 137 GLY A O 1
ATOM 1037 N N . ASN A 1 138 ? -0.846 -2.977 -15.610 1.00 88.19 138 ASN A N 1
ATOM 1038 C CA . ASN A 1 138 ? 0.074 -1.940 -16.082 1.00 88.19 138 ASN A CA 1
ATOM 1039 C C . ASN A 1 138 ? 1.435 -2.535 -16.500 1.00 88.19 138 ASN A C 1
ATOM 1041 O O . ASN A 1 138 ? 1.949 -2.204 -17.569 1.00 88.19 138 ASN A O 1
ATOM 1045 N N . ALA A 1 139 ? 1.987 -3.468 -15.718 1.00 89.12 139 ALA A N 1
ATOM 1046 C CA . ALA A 1 139 ? 3.224 -4.171 -16.062 1.00 89.12 139 ALA A CA 1
ATOM 1047 C C . ALA A 1 139 ? 3.081 -5.055 -17.318 1.00 89.12 139 ALA A C 1
ATOM 1049 O O . ALA A 1 139 ? 3.949 -5.023 -18.193 1.00 89.12 139 ALA A O 1
ATOM 1050 N N . ILE A 1 140 ? 1.973 -5.796 -17.455 1.00 90.31 140 ILE A N 1
ATOM 1051 C CA . ILE A 1 140 ? 1.702 -6.658 -18.620 1.00 90.31 140 ILE A CA 1
ATOM 1052 C C . ILE A 1 140 ? 1.569 -5.827 -19.901 1.00 90.31 140 ILE A C 1
ATOM 1054 O O . ILE A 1 140 ? 2.185 -6.157 -20.916 1.00 90.31 140 ILE A O 1
ATOM 1058 N N . PHE A 1 141 ? 0.804 -4.732 -19.864 1.00 87.62 141 PHE A N 1
ATOM 1059 C CA . PHE A 1 141 ? 0.633 -3.861 -21.029 1.00 87.62 141 PHE A CA 1
ATOM 1060 C C . PHE A 1 141 ? 1.954 -3.221 -21.459 1.00 87.62 141 PHE A C 1
ATOM 1062 O O . PHE A 1 141 ? 2.260 -3.211 -22.649 1.00 87.62 141 PHE A O 1
ATOM 1069 N N . ARG A 1 142 ? 2.793 -2.784 -20.510 1.00 84.50 142 ARG A N 1
ATOM 1070 C CA . ARG A 1 142 ? 4.137 -2.268 -20.825 1.00 84.50 142 ARG A CA 1
ATOM 1071 C C . ARG A 1 142 ? 5.036 -3.333 -21.440 1.00 84.50 142 ARG 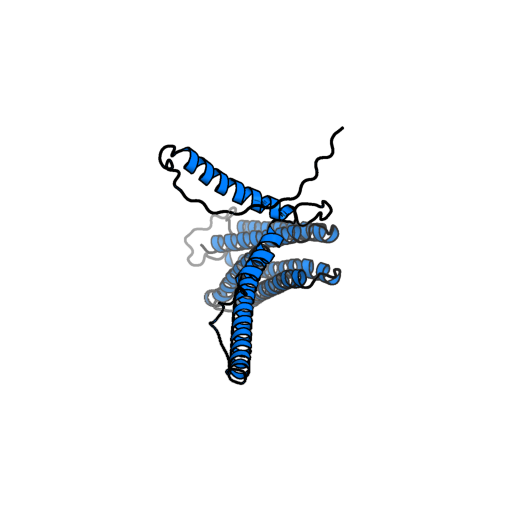A C 1
ATOM 1073 O O . ARG A 1 142 ? 5.807 -3.032 -22.347 1.00 84.50 142 ARG A O 1
ATOM 1080 N N . TRP A 1 143 ? 4.937 -4.577 -20.976 1.00 85.12 143 TRP A N 1
ATOM 1081 C CA . TRP A 1 143 ? 5.704 -5.681 -21.551 1.00 85.12 143 TRP A CA 1
ATOM 1082 C C . TRP A 1 143 ? 5.279 -5.972 -22.994 1.00 85.12 143 TRP A C 1
ATOM 1084 O O . TRP A 1 143 ? 6.131 -6.107 -23.871 1.00 85.12 143 TRP A O 1
ATOM 1094 N N . LYS A 1 144 ? 3.969 -5.953 -23.270 1.00 83.50 144 LYS A N 1
ATOM 1095 C CA . LYS A 1 144 ? 3.422 -6.089 -24.628 1.00 83.50 144 LYS A CA 1
ATOM 1096 C C . LYS A 1 144 ? 3.824 -4.924 -25.544 1.00 83.50 144 LYS A C 1
ATOM 1098 O O . LYS A 1 144 ? 4.144 -5.141 -26.713 1.00 83.50 144 LYS A O 1
ATOM 1103 N N . GLN A 1 145 ? 3.888 -3.709 -25.002 1.00 78.50 145 GLN A N 1
ATOM 1104 C CA . GLN A 1 145 ? 4.302 -2.507 -25.728 1.00 78.50 145 GLN A CA 1
ATOM 1105 C C . GLN A 1 145 ? 5.735 -2.602 -26.276 1.00 78.50 145 GLN A C 1
ATOM 1107 O O . GLN A 1 145 ? 6.040 -1.984 -27.290 1.00 78.50 145 GLN A O 1
ATOM 1112 N N . ARG A 1 146 ? 6.611 -3.421 -25.675 1.00 73.25 146 ARG A N 1
ATOM 1113 C CA . ARG A 1 146 ? 7.980 -3.633 -26.177 1.00 73.25 146 ARG A CA 1
ATOM 1114 C C . ARG A 1 146 ? 8.033 -4.282 -27.562 1.00 73.25 146 ARG A C 1
ATOM 1116 O O . ARG A 1 146 ? 8.995 -4.058 -28.287 1.00 73.25 146 ARG A O 1
ATOM 1123 N N . SER A 1 147 ? 7.039 -5.100 -27.902 1.00 73.44 147 SER A N 1
ATOM 1124 C CA . SER A 1 147 ? 7.029 -5.883 -29.148 1.00 73.44 147 SER A CA 1
ATOM 1125 C C . SER A 1 147 ? 6.090 -5.313 -30.211 1.00 73.44 147 SER A C 1
ATOM 1127 O O . SER A 1 147 ? 6.001 -5.876 -31.298 1.00 73.44 147 SER A O 1
ATOM 1129 N N . SER A 1 148 ? 5.366 -4.237 -29.898 1.00 71.88 148 SER A N 1
ATOM 1130 C CA . SER A 1 148 ? 4.299 -3.733 -30.760 1.00 71.88 148 SER A CA 1
ATOM 1131 C C . SER A 1 148 ? 4.797 -2.549 -31.600 1.00 71.88 148 SER A C 1
ATOM 1133 O O . SER A 1 148 ? 5.461 -1.665 -31.055 1.00 71.88 148 SER A O 1
ATOM 1135 N N . PRO A 1 149 ? 4.518 -2.521 -32.918 1.00 65.31 149 PRO A N 1
ATOM 1136 C CA . PRO A 1 149 ? 5.023 -1.481 -33.817 1.00 65.31 149 PRO A CA 1
ATOM 1137 C C . PRO A 1 149 ? 4.406 -0.101 -33.529 1.00 65.31 149 PRO A C 1
ATOM 1139 O O . PRO A 1 149 ? 5.069 0.920 -33.708 1.00 65.31 149 PRO A O 1
ATOM 1142 N N . ASP A 1 150 ? 3.177 -0.070 -33.004 1.00 77.19 150 ASP A N 1
ATOM 1143 C CA . ASP A 1 150 ? 2.410 1.152 -32.757 1.00 77.19 150 ASP A CA 1
ATOM 1144 C C . ASP A 1 150 ? 2.496 1.607 -31.289 1.00 77.19 150 ASP A C 1
ATOM 1146 O O . ASP A 1 150 ? 1.560 1.470 -30.498 1.00 77.19 150 ASP A O 1
ATOM 1150 N N . TYR A 1 151 ? 3.627 2.217 -30.919 1.00 69.44 151 TYR A N 1
ATOM 1151 C CA . TYR A 1 151 ? 3.894 2.692 -29.550 1.00 69.44 151 TYR A CA 1
ATOM 1152 C C . TYR A 1 151 ? 2.792 3.606 -28.977 1.00 69.44 151 TYR A C 1
ATOM 1154 O O . TYR A 1 151 ? 2.493 3.539 -27.782 1.00 69.44 151 TYR A O 1
ATOM 1162 N N . MET A 1 152 ? 2.193 4.481 -29.796 1.00 75.56 152 MET A N 1
ATOM 1163 C CA . MET A 1 152 ? 1.189 5.444 -29.320 1.00 75.56 152 MET A CA 1
ATOM 1164 C C . MET A 1 152 ? -0.140 4.784 -28.941 1.00 75.56 152 MET A C 1
ATOM 1166 O O . MET A 1 152 ? -0.735 5.175 -27.937 1.00 75.56 152 MET A O 1
ATOM 1170 N N . TRP A 1 153 ? -0.591 3.785 -29.704 1.00 77.75 153 TRP A N 1
ATOM 1171 C CA . TRP A 1 153 ? -1.860 3.102 -29.444 1.00 77.75 153 TRP A CA 1
ATOM 1172 C C . TRP A 1 153 ? -1.774 2.246 -28.176 1.00 77.75 153 TRP A C 1
ATOM 1174 O O . TRP A 1 153 ? -2.626 2.337 -27.290 1.00 77.75 153 TRP A O 1
ATOM 1184 N N . ASP A 1 154 ? -0.673 1.509 -28.024 1.00 80.81 154 ASP A N 1
ATOM 1185 C CA . ASP A 1 154 ? -0.453 0.626 -26.875 1.00 80.81 154 ASP A CA 1
ATOM 1186 C C . ASP A 1 154 ? -0.037 1.356 -25.591 1.00 80.81 154 ASP A C 1
ATOM 1188 O O . ASP A 1 154 ? -0.001 0.756 -24.516 1.00 80.81 154 ASP A O 1
ATOM 1192 N N . SER A 1 155 ? 0.220 2.665 -25.666 1.00 79.00 155 SER A N 1
ATOM 1193 C CA . SER A 1 155 ? 0.470 3.502 -24.489 1.00 79.00 155 SER A CA 1
ATOM 1194 C C . SER A 1 155 ? -0.806 3.851 -23.715 1.00 79.00 155 SER A C 1
ATOM 1196 O O . SER A 1 155 ? -0.736 4.134 -22.521 1.00 79.00 155 SER A O 1
ATOM 1198 N N . ILE A 1 156 ? -1.982 3.841 -24.352 1.00 84.62 156 ILE A N 1
ATOM 1199 C CA . ILE A 1 156 ? -3.236 4.288 -23.719 1.00 84.62 156 ILE A CA 1
ATOM 1200 C C . ILE A 1 156 ? -3.646 3.374 -22.543 1.00 84.62 156 ILE A C 1
ATOM 1202 O O . ILE A 1 156 ? -3.905 3.902 -21.453 1.00 84.62 156 ILE A O 1
ATOM 1206 N N . PRO A 1 157 ? -3.659 2.028 -22.681 1.00 87.75 157 PRO A N 1
ATOM 1207 C CA . PRO A 1 157 ? -4.026 1.129 -21.584 1.00 87.75 157 PRO A CA 1
ATOM 1208 C C . PRO A 1 157 ? -3.165 1.253 -20.310 1.00 87.75 157 PRO A C 1
ATOM 1210 O O . PRO A 1 157 ? -3.747 1.342 -19.224 1.00 87.75 157 PRO A O 1
ATOM 1213 N N . PRO A 1 158 ? -1.814 1.296 -20.367 1.00 85.94 158 PRO A N 1
ATOM 1214 C CA . PRO A 1 158 ? -1.002 1.417 -19.158 1.00 85.94 158 PRO A CA 1
ATOM 1215 C C . PRO A 1 158 ? -1.182 2.768 -18.457 1.00 85.94 158 PRO A C 1
ATOM 1217 O O . PRO A 1 158 ? -1.132 2.812 -17.229 1.00 85.94 158 PRO A O 1
ATOM 1220 N N . TYR A 1 159 ? -1.449 3.862 -19.184 1.00 86.81 159 TYR A N 1
ATOM 1221 C CA . TYR A 1 159 ? -1.791 5.139 -18.546 1.00 86.81 159 TYR A CA 1
ATOM 1222 C C . TYR A 1 159 ? -3.148 5.082 -17.840 1.00 86.81 159 TYR A C 1
ATOM 1224 O O . TYR A 1 159 ? -3.256 5.538 -16.703 1.00 86.81 159 TYR A O 1
ATOM 1232 N N . ALA A 1 160 ? -4.169 4.482 -18.459 1.00 90.56 160 ALA A N 1
ATOM 1233 C CA . ALA A 1 160 ? -5.477 4.320 -17.824 1.00 90.56 160 ALA A CA 1
ATOM 1234 C C . ALA A 1 160 ? -5.386 3.491 -16.528 1.00 90.56 160 ALA A C 1
ATOM 1236 O O . ALA A 1 160 ? -5.961 3.865 -15.505 1.00 90.56 160 ALA A O 1
ATOM 1237 N N . LEU A 1 161 ? -4.602 2.407 -16.545 1.00 90.56 161 LEU A N 1
ATOM 1238 C CA . LEU A 1 161 ? -4.363 1.569 -15.367 1.00 90.56 161 LEU A CA 1
ATOM 1239 C C . LEU A 1 161 ? -3.563 2.287 -14.283 1.00 90.56 161 LEU A C 1
ATOM 1241 O O . LEU A 1 161 ? -3.894 2.153 -13.112 1.00 90.56 161 LEU A O 1
ATOM 1245 N N . ALA A 1 162 ? -2.573 3.092 -14.663 1.00 87.56 162 ALA A N 1
ATOM 1246 C CA . ALA A 1 162 ? -1.830 3.953 -13.748 1.00 87.56 162 ALA A CA 1
ATOM 1247 C C . ALA A 1 162 ? -2.744 4.971 -13.034 1.00 87.56 162 ALA A C 1
ATOM 1249 O O . ALA A 1 162 ? -2.651 5.159 -11.821 1.00 87.56 162 ALA A O 1
ATOM 1250 N N . PHE A 1 163 ? -3.680 5.599 -13.754 1.00 90.38 163 PHE A N 1
ATOM 1251 C CA . PHE A 1 163 ? -4.687 6.461 -13.126 1.00 90.38 163 PHE A CA 1
ATOM 1252 C C . PHE A 1 163 ? -5.625 5.672 -12.207 1.00 90.38 163 PHE A C 1
ATOM 1254 O O . PHE A 1 163 ? -5.949 6.142 -11.115 1.00 90.38 163 PHE A O 1
ATOM 1261 N N . ALA A 1 164 ? -6.059 4.477 -12.614 1.00 91.94 164 ALA A N 1
ATOM 1262 C CA . ALA A 1 164 ? -6.886 3.616 -11.774 1.00 91.94 164 ALA A CA 1
ATOM 1263 C C . ALA A 1 164 ? -6.151 3.192 -10.488 1.00 91.94 164 ALA A C 1
ATOM 1265 O O . ALA A 1 164 ? -6.731 3.271 -9.409 1.00 91.94 164 ALA A O 1
ATOM 1266 N N . GLU A 1 165 ? -4.872 2.819 -10.583 1.00 88.38 165 GLU A N 1
ATOM 1267 C CA . GLU A 1 165 ? -3.981 2.477 -9.462 1.00 88.38 165 GLU A CA 1
ATOM 1268 C C . GLU A 1 165 ? -3.926 3.618 -8.432 1.00 88.38 165 GLU A C 1
ATOM 1270 O O . GLU A 1 165 ? -4.196 3.398 -7.249 1.00 88.38 165 GLU A O 1
ATOM 1275 N N . LEU A 1 166 ? -3.688 4.858 -8.881 1.00 90.50 166 LEU A N 1
ATOM 1276 C CA . LEU A 1 166 ? -3.664 6.036 -8.004 1.00 90.50 166 LEU A CA 1
ATOM 1277 C C . LEU A 1 166 ? -5.014 6.281 -7.317 1.00 90.50 166 LEU A C 1
ATOM 1279 O O . LEU A 1 166 ? -5.060 6.495 -6.106 1.00 90.50 166 LEU A O 1
ATOM 1283 N N . ASN A 1 167 ? -6.118 6.220 -8.066 1.00 93.12 167 ASN A N 1
ATOM 1284 C CA . ASN A 1 167 ? -7.457 6.444 -7.515 1.00 93.12 167 ASN A CA 1
ATOM 1285 C C . ASN A 1 167 ? -7.844 5.368 -6.492 1.00 93.12 167 ASN A C 1
ATOM 1287 O O . ASN A 1 167 ? -8.346 5.694 -5.416 1.00 93.12 167 ASN A O 1
ATOM 1291 N N . VAL A 1 168 ? -7.571 4.092 -6.783 1.00 91.44 168 VAL A N 1
ATOM 1292 C CA . VAL A 1 168 ? -7.816 2.987 -5.844 1.00 91.44 168 VAL A CA 1
ATOM 1293 C C . VAL A 1 168 ? -6.952 3.145 -4.590 1.00 91.44 168 VAL A C 1
ATOM 1295 O O . VAL A 1 168 ? -7.450 2.934 -3.484 1.00 91.44 168 VAL A O 1
ATOM 1298 N N . GLY A 1 169 ? -5.698 3.585 -4.729 1.00 89.19 169 GLY A N 1
ATOM 1299 C CA . GLY A 1 169 ? -4.826 3.895 -3.596 1.00 89.19 169 GLY A CA 1
ATOM 1300 C C . GLY A 1 169 ? -5.371 5.018 -2.704 1.00 89.19 169 GLY A C 1
ATOM 1301 O O . GLY A 1 169 ? -5.386 4.877 -1.480 1.00 89.19 169 GLY A O 1
ATOM 1302 N N . ILE A 1 170 ? -5.901 6.095 -3.295 1.00 91.31 170 ILE A N 1
ATOM 1303 C CA . ILE A 1 170 ? -6.547 7.200 -2.561 1.00 91.31 170 ILE A CA 1
ATOM 1304 C C . ILE A 1 170 ? -7.815 6.717 -1.842 1.00 91.31 170 ILE A C 1
ATOM 1306 O O . ILE A 1 170 ? -8.013 7.026 -0.664 1.00 91.31 170 ILE A O 1
ATOM 1310 N N . ILE A 1 171 ? -8.650 5.916 -2.512 1.00 91.56 171 ILE A N 1
ATOM 1311 C CA . ILE A 1 171 ? -9.849 5.314 -1.908 1.00 91.56 171 ILE A CA 1
ATOM 1312 C C . ILE A 1 171 ? -9.451 4.419 -0.727 1.00 91.56 171 ILE A C 1
ATOM 1314 O O . ILE A 1 171 ? -10.030 4.506 0.354 1.00 91.56 171 ILE A O 1
ATOM 1318 N N . CYS A 1 172 ? -8.415 3.596 -0.890 1.00 88.38 172 CYS A N 1
ATOM 1319 C CA . CYS A 1 172 ? -7.895 2.753 0.182 1.00 88.38 172 CYS A CA 1
ATOM 1320 C C . CYS A 1 172 ? -7.397 3.587 1.377 1.00 88.38 172 CYS A C 1
ATOM 1322 O O . CYS A 1 172 ? -7.610 3.201 2.527 1.00 88.38 172 CYS A O 1
ATOM 1324 N N . ALA A 1 173 ? -6.792 4.754 1.129 1.00 88.31 173 ALA A N 1
ATOM 1325 C CA . ALA A 1 173 ? -6.346 5.661 2.182 1.00 88.31 173 ALA A CA 1
ATOM 1326 C C . ALA A 1 173 ? -7.507 6.275 2.986 1.00 88.31 173 ALA A C 1
ATOM 1328 O O . ALA A 1 173 ? -7.379 6.477 4.197 1.00 88.31 173 ALA A O 1
ATOM 1329 N N . CYS A 1 174 ? -8.655 6.534 2.350 1.00 89.69 174 CYS A N 1
ATOM 1330 C CA . CYS A 1 174 ? -9.826 7.092 3.027 1.00 89.69 174 CYS A CA 1
ATOM 1331 C C . CYS A 1 174 ? -10.728 6.032 3.687 1.00 89.69 174 CYS A C 1
ATOM 1333 O O . CYS A 1 174 ? -11.519 6.382 4.570 1.00 89.69 174 CYS A O 1
ATOM 1335 N N . LEU A 1 175 ? -10.576 4.742 3.351 1.00 88.75 175 LEU A N 1
ATOM 1336 C CA . LEU A 1 175 ? -11.386 3.646 3.901 1.00 88.75 175 LEU A CA 1
ATOM 1337 C C . LEU A 1 175 ? -11.467 3.611 5.436 1.00 88.75 175 LEU A C 1
ATOM 1339 O O . LEU A 1 175 ? -12.570 3.400 5.942 1.00 88.75 175 LEU A O 1
ATOM 1343 N N . PRO A 1 176 ? -10.389 3.814 6.222 1.00 84.06 176 PRO A N 1
ATOM 1344 C CA . PRO A 1 176 ? -10.495 3.723 7.680 1.00 84.06 176 PRO A CA 1
ATOM 1345 C C . PRO A 1 176 ? -11.381 4.814 8.282 1.00 84.06 176 PRO A C 1
ATOM 1347 O O . PRO A 1 176 ? -12.157 4.544 9.198 1.00 84.06 176 PRO A O 1
ATOM 1350 N N . VAL A 1 177 ? -11.311 6.033 7.740 1.00 85.69 177 VAL A N 1
ATOM 1351 C CA . VAL A 1 177 ? -12.181 7.146 8.146 1.00 85.69 177 VAL A CA 1
ATOM 1352 C C . VAL A 1 177 ? -13.604 6.888 7.657 1.00 85.69 177 VAL A C 1
ATOM 1354 O O . VAL A 1 177 ? -14.556 6.993 8.433 1.00 85.69 177 VAL A O 1
ATOM 1357 N N . GLY A 1 178 ? -13.737 6.454 6.400 1.00 86.81 178 GLY A N 1
ATOM 1358 C CA . GLY A 1 178 ? -15.007 6.068 5.797 1.00 86.81 178 GLY A CA 1
ATOM 1359 C C . GLY A 1 178 ? -15.728 4.988 6.600 1.00 86.81 178 GLY A C 1
ATOM 1360 O O . GLY A 1 178 ? -16.919 5.117 6.845 1.00 86.81 178 GLY A O 1
ATOM 1361 N N . PHE A 1 179 ? -15.022 3.975 7.107 1.00 85.31 179 PHE A N 1
ATOM 1362 C CA . PHE A 1 179 ? -15.604 2.905 7.918 1.00 85.31 179 PHE A CA 1
ATOM 1363 C C . PHE A 1 179 ? -16.123 3.408 9.272 1.00 85.31 179 PHE A C 1
ATOM 1365 O O . PHE A 1 179 ? -17.195 2.993 9.719 1.00 85.31 179 PHE A O 1
ATOM 1372 N N . VAL A 1 180 ? -15.401 4.324 9.927 1.00 84.75 180 VAL A N 1
ATOM 1373 C CA . VAL A 1 180 ? -15.845 4.933 11.194 1.00 84.75 180 VAL A CA 1
ATOM 1374 C C . VAL A 1 180 ? -17.115 5.754 10.977 1.00 84.75 180 VAL A C 1
ATOM 1376 O O . VAL A 1 180 ? -18.077 5.611 11.736 1.00 84.75 180 VAL A O 1
ATOM 1379 N N . LEU A 1 181 ? -17.149 6.561 9.916 1.00 87.94 181 LEU A N 1
ATOM 1380 C CA . LEU A 1 181 ? -18.326 7.346 9.547 1.00 87.94 181 LEU A CA 1
ATOM 1381 C C . LEU A 1 181 ? -19.490 6.447 9.123 1.00 87.94 181 LEU A C 1
ATOM 1383 O O . LEU A 1 181 ? -20.608 6.632 9.595 1.00 87.94 181 LEU A O 1
ATOM 1387 N N . PHE A 1 182 ? -19.227 5.417 8.321 1.00 87.75 182 PHE A N 1
ATOM 1388 C CA . PHE A 1 182 ? -20.228 4.460 7.863 1.00 87.75 182 PHE A CA 1
ATOM 1389 C C . PHE A 1 182 ? -20.840 3.681 9.026 1.00 87.75 182 PHE A C 1
ATOM 1391 O O . PHE A 1 182 ? -22.049 3.471 9.057 1.00 87.75 182 PHE A O 1
ATOM 1398 N N . LYS A 1 183 ? -20.055 3.302 10.040 1.00 85.12 183 LYS A N 1
ATOM 1399 C CA . LYS A 1 183 ? -20.590 2.663 11.248 1.00 85.12 183 LYS A CA 1
ATOM 1400 C C . LYS A 1 183 ? -21.491 3.610 12.049 1.00 85.12 183 LYS A C 1
ATOM 1402 O O . LYS A 1 183 ? -22.527 3.174 12.545 1.00 85.12 183 LYS A O 1
ATOM 1407 N N . LYS A 1 184 ? -21.128 4.895 12.165 1.00 84.31 184 LYS A N 1
ATOM 1408 C CA . LYS A 1 184 ? -21.982 5.913 12.808 1.00 84.31 184 LYS A CA 1
ATOM 1409 C C . LYS A 1 184 ? -23.277 6.113 12.011 1.00 84.31 184 LYS A C 1
ATOM 1411 O O . LYS A 1 184 ? -24.362 6.047 12.579 1.00 84.31 184 LYS A O 1
ATOM 1416 N N . PHE A 1 185 ? -23.169 6.251 10.693 1.00 88.81 185 PHE A N 1
ATOM 1417 C CA . PHE A 1 185 ? -24.303 6.447 9.794 1.00 88.81 185 PHE A CA 1
ATOM 1418 C C . PHE A 1 185 ? -25.253 5.241 9.774 1.00 88.81 185 PHE A C 1
ATOM 1420 O O . PHE A 1 185 ? -26.457 5.397 9.950 1.00 88.81 185 PHE A O 1
ATOM 1427 N N . THR A 1 186 ? -24.724 4.021 9.653 1.00 85.75 186 THR A N 1
ATOM 1428 C CA . THR A 1 186 ? -25.529 2.790 9.709 1.00 85.75 186 THR A CA 1
ATOM 1429 C C . THR A 1 186 ? -26.163 2.571 11.073 1.00 85.75 186 THR A C 1
ATOM 1431 O O . THR A 1 186 ? -27.291 2.098 11.116 1.00 85.75 186 THR A O 1
ATOM 1434 N N . ALA A 1 187 ? -25.512 2.940 12.182 1.00 87.25 187 ALA A N 1
ATOM 1435 C CA . ALA A 1 187 ? -26.143 2.895 13.499 1.00 87.25 187 ALA A CA 1
ATOM 1436 C C . ALA A 1 187 ? -27.341 3.854 13.583 1.00 87.25 187 ALA A C 1
ATOM 1438 O O . ALA A 1 187 ? -28.406 3.442 14.032 1.00 87.25 187 ALA A O 1
ATOM 1439 N N . ILE A 1 188 ? -27.198 5.088 13.087 1.00 87.50 188 ILE A N 1
ATOM 1440 C CA . ILE A 1 188 ? -28.295 6.066 13.035 1.00 87.50 188 ILE A CA 1
ATOM 1441 C C . ILE A 1 188 ? -29.446 5.531 12.172 1.00 87.50 188 ILE A C 1
ATOM 1443 O O . ILE A 1 188 ? -30.578 5.457 12.645 1.00 87.50 188 ILE A O 1
ATOM 1447 N N . LEU A 1 189 ? -29.160 5.068 10.950 1.00 88.62 189 LEU A N 1
ATOM 1448 C CA . LEU A 1 189 ? -30.180 4.519 10.052 1.00 88.62 189 LEU A CA 1
ATOM 1449 C C . LEU A 1 189 ? -30.858 3.270 10.622 1.00 88.62 189 LEU A C 1
ATOM 1451 O O . LEU A 1 189 ? -32.075 3.125 10.528 1.00 88.62 189 LEU A O 1
ATOM 1455 N N . LEU A 1 190 ? -30.093 2.364 11.230 1.00 90.94 190 LEU A N 1
ATOM 1456 C CA . LEU A 1 190 ? -30.619 1.145 11.832 1.00 90.94 190 LEU A CA 1
ATOM 1457 C C . LEU A 1 190 ? -31.529 1.470 13.023 1.00 90.94 190 LEU A C 1
ATOM 1459 O O . LEU A 1 190 ? -32.572 0.836 13.166 1.00 90.94 190 LEU A O 1
ATOM 1463 N N . GLU A 1 191 ? -31.187 2.460 13.852 1.00 90.00 191 GLU A N 1
ATOM 1464 C CA . GLU A 1 191 ? -32.061 2.922 14.935 1.00 90.00 191 GLU A CA 1
ATOM 1465 C C . GLU A 1 191 ? -33.332 3.591 14.392 1.00 90.00 191 GLU A C 1
ATOM 1467 O O . GLU A 1 191 ? -34.426 3.248 14.845 1.00 90.00 191 GLU A O 1
ATOM 1472 N N . SER A 1 192 ? -33.241 4.432 13.354 1.00 89.06 192 SER A N 1
ATOM 1473 C CA . SER A 1 192 ? -34.420 5.008 12.687 1.00 89.06 192 SER A CA 1
ATOM 1474 C C . SER A 1 192 ? -35.338 3.928 12.096 1.00 89.06 192 SER A C 1
ATOM 1476 O O . SER A 1 192 ? -36.556 3.964 12.288 1.00 89.06 192 SER A O 1
ATOM 1478 N N . VAL A 1 193 ? -34.776 2.907 11.439 1.00 88.19 193 VAL A N 1
ATOM 1479 C CA . VAL A 1 193 ? -35.539 1.786 10.863 1.00 88.19 193 VAL A CA 1
ATOM 1480 C C . VAL A 1 193 ? -36.143 0.902 11.954 1.00 88.19 193 VAL A C 1
ATOM 1482 O O . VAL A 1 193 ? -37.312 0.523 11.862 1.00 88.19 193 VAL A O 1
ATOM 1485 N N . LYS A 1 194 ? -35.403 0.596 13.027 1.00 90.31 194 LYS A N 1
ATOM 1486 C CA . LYS A 1 194 ? -35.937 -0.143 14.182 1.00 90.31 194 LYS A CA 1
ATOM 1487 C C . LYS A 1 194 ? -37.094 0.605 14.836 1.00 90.31 194 LYS A C 1
ATOM 1489 O O . LYS A 1 194 ? -38.101 -0.023 15.161 1.00 90.31 194 LYS A O 1
ATOM 1494 N N . GLN A 1 195 ? -36.976 1.920 15.020 1.00 88.44 195 GLN A N 1
ATOM 1495 C CA . GLN A 1 195 ? -38.046 2.759 15.564 1.00 88.44 195 GLN A CA 1
ATOM 1496 C C . GLN A 1 195 ? -39.275 2.768 14.646 1.00 88.44 195 GLN A C 1
ATOM 1498 O O . GLN A 1 195 ? -40.399 2.597 15.128 1.00 88.44 195 GLN A O 1
ATOM 1503 N N . TYR A 1 196 ? -39.075 2.861 13.329 1.00 85.44 196 TYR A N 1
ATOM 1504 C CA . TYR A 1 196 ? -40.149 2.770 12.339 1.00 85.44 196 TYR A CA 1
ATOM 1505 C C . TYR A 1 196 ? -40.868 1.410 12.374 1.00 85.44 196 TYR A C 1
ATOM 1507 O O . TYR A 1 196 ? -42.097 1.340 12.474 1.00 85.44 196 TYR A O 1
ATOM 1515 N N . LEU A 1 197 ? -40.113 0.307 12.368 1.00 89.31 197 LEU A N 1
ATOM 1516 C CA . LEU A 1 197 ? -40.660 -1.051 12.423 1.00 89.31 197 LEU A CA 1
ATOM 1517 C C . LEU A 1 197 ? -41.363 -1.338 13.755 1.00 89.31 197 LEU A C 1
ATOM 1519 O O . LEU A 1 197 ? -42.431 -1.954 13.767 1.00 89.31 197 LEU A O 1
ATOM 1523 N N . LYS A 1 198 ? -40.808 -0.865 14.879 1.00 89.06 198 LYS A N 1
ATOM 1524 C CA . LYS A 1 198 ? -41.434 -0.982 16.203 1.00 89.06 198 LYS A CA 1
ATOM 1525 C C . LYS A 1 198 ? -42.766 -0.233 16.244 1.00 89.06 198 LYS A C 1
ATOM 1527 O O . LYS A 1 198 ? -43.743 -0.814 16.706 1.00 89.06 198 LYS A O 1
ATOM 1532 N N . SER A 1 199 ? -42.823 0.976 15.681 1.00 81.94 199 SER A N 1
ATOM 1533 C CA . SER A 1 199 ? -44.045 1.792 15.595 1.00 81.94 199 SER A CA 1
ATOM 1534 C C . SER A 1 199 ? -45.125 1.153 14.712 1.00 81.94 199 SER A C 1
ATOM 1536 O O . SER A 1 199 ? -46.311 1.202 15.038 1.00 81.94 199 SER A O 1
ATOM 1538 N N . ARG A 1 200 ? -44.741 0.476 13.618 1.00 80.94 200 ARG A N 1
ATOM 1539 C CA . ARG A 1 200 ? -45.686 -0.335 12.827 1.00 80.94 200 ARG A CA 1
ATOM 1540 C C . ARG A 1 200 ? -46.186 -1.560 13.596 1.00 80.94 200 ARG A C 1
ATOM 1542 O O . ARG A 1 200 ? -47.361 -1.911 13.496 1.00 80.94 200 ARG A O 1
ATOM 1549 N N . ARG A 1 201 ? -45.311 -2.228 14.356 1.00 77.50 201 ARG A N 1
ATOM 1550 C CA . ARG A 1 201 ? -45.667 -3.442 15.105 1.00 77.50 201 ARG A CA 1
ATOM 1551 C C . ARG A 1 201 ? -46.574 -3.141 16.300 1.00 77.50 201 ARG A C 1
ATOM 1553 O O . ARG A 1 201 ? -47.466 -3.943 16.563 1.00 77.50 201 ARG A O 1
ATOM 1560 N N . THR A 1 202 ? -46.384 -2.009 16.984 1.00 77.19 202 THR A N 1
ATOM 1561 C CA . THR A 1 202 ? -47.303 -1.540 18.035 1.00 77.19 202 THR A CA 1
ATOM 1562 C C . THR A 1 202 ? -48.660 -1.174 17.443 1.00 77.19 202 THR A C 1
ATOM 1564 O O . THR A 1 202 ? -49.642 -1.774 17.857 1.00 77.19 202 THR A O 1
ATOM 1567 N N . ARG A 1 203 ? -48.721 -0.379 16.357 1.00 72.88 203 ARG A N 1
ATOM 1568 C CA . ARG A 1 203 ? -49.998 -0.074 15.670 1.00 72.88 203 ARG A CA 1
ATOM 1569 C C . ARG A 1 203 ? -50.790 -1.323 15.268 1.00 72.88 203 ARG A C 1
ATOM 1571 O O . ARG A 1 203 ? -52.004 -1.356 15.432 1.00 72.88 203 ARG A O 1
ATOM 1578 N N . LYS A 1 204 ? -50.123 -2.365 14.755 1.00 73.88 204 LYS A N 1
ATOM 1579 C CA . LYS A 1 204 ? -50.798 -3.619 14.368 1.00 73.88 204 LYS A CA 1
ATOM 1580 C C . LYS A 1 204 ? -51.294 -4.428 15.577 1.00 73.88 204 LYS A C 1
ATOM 1582 O O . LYS A 1 204 ? -52.276 -5.154 15.446 1.00 73.88 204 LYS A O 1
ATOM 1587 N N . ARG A 1 205 ? -50.622 -4.334 16.732 1.00 69.56 205 ARG A N 1
ATOM 1588 C CA . ARG A 1 205 ? -51.082 -4.955 17.987 1.00 69.56 205 ARG A CA 1
ATOM 1589 C C . ARG A 1 205 ? -52.265 -4.197 18.578 1.00 69.56 205 ARG A C 1
ATOM 1591 O O . ARG A 1 205 ? -53.260 -4.838 18.890 1.00 69.56 205 ARG A O 1
ATOM 1598 N N . ASP A 1 206 ? -52.195 -2.870 18.623 1.00 69.62 206 ASP A N 1
ATOM 1599 C CA . ASP A 1 206 ? -53.267 -2.027 19.164 1.00 69.62 206 ASP A CA 1
ATOM 1600 C C . ASP A 1 206 ? -54.559 -2.161 18.336 1.00 69.62 206 ASP A C 1
ATOM 1602 O O . ASP A 1 206 ? -55.644 -2.275 18.899 1.00 69.62 206 ASP A O 1
ATOM 1606 N N . ALA A 1 207 ? -54.454 -2.282 17.004 1.00 67.44 207 ALA A N 1
ATOM 1607 C CA . ALA A 1 207 ? -55.606 -2.551 16.136 1.00 67.44 207 ALA A CA 1
ATOM 1608 C C . ALA A 1 207 ? -56.248 -3.936 16.372 1.00 67.44 207 ALA A C 1
ATOM 1610 O O . ALA A 1 207 ? -57.463 -4.079 16.255 1.00 67.44 207 ALA A O 1
ATOM 1611 N N . ARG A 1 208 ? -55.455 -4.963 16.721 1.00 61.69 208 ARG A N 1
ATOM 1612 C CA . ARG A 1 208 ? -55.980 -6.299 17.064 1.00 61.69 208 ARG A CA 1
ATOM 1613 C C . ARG A 1 208 ? -56.618 -6.333 18.452 1.00 61.69 208 ARG A C 1
ATOM 1615 O O . ARG A 1 208 ? -57.658 -6.962 18.604 1.00 61.69 208 ARG A O 1
ATOM 1622 N N . GLN A 1 209 ? -56.011 -5.666 19.435 1.00 63.84 209 GLN A N 1
ATOM 1623 C CA . GLN A 1 209 ? -56.541 -5.589 20.798 1.00 63.84 209 GLN A CA 1
ATOM 1624 C C . GLN A 1 209 ? -57.870 -4.820 20.814 1.00 63.84 209 GLN A C 1
ATOM 1626 O O . GLN A 1 209 ? -58.856 -5.328 21.335 1.00 63.84 209 GLN A O 1
ATOM 1631 N N . GLY A 1 210 ? -57.930 -3.670 20.128 1.00 59.94 210 GLY A N 1
ATOM 1632 C CA . GLY A 1 210 ? -59.155 -2.879 20.014 1.00 59.94 210 GLY A CA 1
ATOM 1633 C C . GLY A 1 210 ? -60.316 -3.672 19.410 1.00 59.94 210 GLY A C 1
ATOM 1634 O O . GLY A 1 210 ? -61.416 -3.636 19.944 1.00 59.94 210 GLY A O 1
ATOM 1635 N N . SER A 1 211 ? -60.078 -4.463 18.357 1.00 59.03 211 SER A N 1
ATOM 1636 C CA . SER A 1 211 ? -61.138 -5.289 17.756 1.00 59.03 211 SER A CA 1
ATOM 1637 C C . SER A 1 211 ? -61.659 -6.392 18.688 1.00 59.03 211 SER A C 1
ATOM 1639 O O . SER A 1 211 ? -62.829 -6.755 18.588 1.00 59.03 211 SER A O 1
ATOM 1641 N N . SER A 1 212 ? -60.822 -6.922 19.587 1.00 58.41 212 SER A N 1
ATOM 1642 C CA . SER A 1 212 ? -61.242 -7.921 20.580 1.00 58.41 212 SER A CA 1
ATOM 1643 C C . SER A 1 212 ? -62.037 -7.284 21.719 1.00 58.41 212 SER A C 1
ATOM 1645 O O . SER A 1 212 ? -63.027 -7.862 22.161 1.00 58.41 212 SER A O 1
ATOM 1647 N N . ASP A 1 213 ? -61.639 -6.090 22.165 1.00 59.28 213 ASP A N 1
ATOM 1648 C CA . ASP A 1 213 ? -62.337 -5.365 23.229 1.00 59.28 213 ASP A CA 1
ATOM 1649 C C . ASP A 1 213 ? -63.699 -4.837 22.750 1.00 59.28 213 ASP A C 1
ATOM 1651 O O . ASP A 1 213 ? -64.665 -4.899 23.505 1.00 59.28 213 ASP A O 1
ATOM 1655 N N . TYR A 1 214 ? -63.831 -4.418 21.482 1.00 54.16 214 TYR A N 1
ATOM 1656 C CA . TYR A 1 214 ? -65.135 -4.069 20.895 1.00 54.16 214 TYR A CA 1
ATOM 1657 C C . TYR A 1 214 ? -66.076 -5.279 20.796 1.00 54.16 214 TYR A C 1
ATOM 1659 O O . TYR A 1 214 ? -67.265 -5.142 21.075 1.00 54.16 214 TYR A O 1
ATOM 1667 N N . SER A 1 215 ? -65.561 -6.468 20.457 1.00 58.03 215 SER A N 1
ATOM 1668 C CA . SER A 1 215 ? -66.387 -7.683 20.392 1.00 58.03 215 SER A CA 1
ATOM 1669 C C . SER A 1 215 ? -66.790 -8.191 21.781 1.00 58.0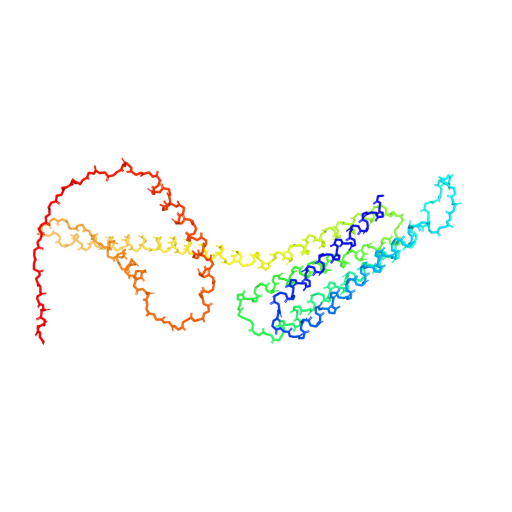3 215 SER A C 1
ATOM 1671 O O . SER A 1 215 ? -67.905 -8.666 21.943 1.00 58.03 215 SER A O 1
ATOM 1673 N N . ALA A 1 216 ? -65.922 -8.058 22.792 1.00 57.62 216 ALA A N 1
ATOM 1674 C CA . ALA A 1 216 ? -66.227 -8.460 24.168 1.00 57.62 216 ALA A CA 1
ATOM 1675 C C . ALA A 1 216 ? -67.103 -7.440 24.921 1.00 57.62 216 ALA A C 1
ATOM 1677 O O . ALA A 1 216 ? -67.842 -7.814 25.831 1.00 57.62 216 ALA A O 1
ATOM 1678 N N . ALA A 1 217 ? -67.021 -6.154 24.563 1.00 55.91 217 ALA A N 1
ATOM 1679 C CA . ALA A 1 217 ? -67.865 -5.116 25.143 1.00 55.91 217 ALA A CA 1
ATOM 1680 C C . ALA A 1 217 ? -69.313 -5.222 24.650 1.00 55.91 217 ALA A C 1
ATOM 1682 O O . ALA A 1 217 ? -70.221 -5.007 25.446 1.00 55.91 217 ALA A O 1
ATOM 1683 N N . ASN A 1 218 ? -69.537 -5.605 23.386 1.00 54.25 218 ASN A N 1
ATOM 1684 C CA . ASN A 1 218 ? -70.883 -5.680 22.811 1.00 54.25 218 ASN A CA 1
ATOM 1685 C C . ASN A 1 218 ? -71.758 -6.791 23.433 1.00 54.25 218 ASN A C 1
ATOM 1687 O O . ASN A 1 218 ? -72.970 -6.626 23.505 1.00 54.25 218 ASN A O 1
ATOM 1691 N N . ASP A 1 219 ? -71.159 -7.859 23.977 1.00 56.12 219 ASP A N 1
ATOM 1692 C CA . ASP A 1 219 ? -71.885 -8.920 24.706 1.00 56.12 219 ASP A CA 1
ATOM 1693 C C . ASP A 1 219 ? -72.253 -8.544 26.155 1.00 56.12 219 ASP A C 1
ATOM 1695 O O . ASP A 1 219 ? -72.979 -9.276 26.825 1.00 56.12 219 ASP A O 1
ATOM 1699 N N . ARG A 1 220 ? -71.767 -7.408 26.677 1.00 55.53 220 ARG A N 1
ATOM 1700 C CA . ARG A 1 220 ? -72.026 -6.968 28.064 1.00 55.53 220 ARG A CA 1
ATOM 1701 C C . ARG A 1 220 ? -72.896 -5.717 28.164 1.00 55.53 220 ARG A C 1
ATOM 1703 O O . ARG A 1 220 ? -73.095 -5.203 29.263 1.00 55.53 220 ARG A O 1
ATOM 1710 N N . VAL A 1 221 ? -73.445 -5.230 27.050 1.00 54.03 221 VAL A N 1
ATOM 1711 C CA . VAL A 1 221 ? -74.325 -4.053 27.043 1.00 54.03 221 VAL A CA 1
ATOM 1712 C C . VAL A 1 221 ? -75.748 -4.459 27.440 1.00 54.03 221 VAL A C 1
ATOM 1714 O O . VAL A 1 221 ? -76.638 -4.663 26.622 1.00 54.03 221 VAL A O 1
ATOM 1717 N N . SER A 1 222 ? -75.950 -4.577 28.748 1.00 48.84 222 SER A N 1
ATOM 1718 C CA . SER A 1 222 ? -77.234 -4.441 29.438 1.00 48.84 222 SER A CA 1
ATOM 1719 C C . SER A 1 222 ? -76.935 -3.800 30.792 1.00 48.84 222 SER A C 1
ATOM 1721 O O . SER A 1 222 ? -76.656 -4.495 31.762 1.00 48.84 222 SER A O 1
ATOM 1723 N N . GLY A 1 223 ? -76.913 -2.465 30.829 1.00 48.38 223 GLY A N 1
ATOM 1724 C CA . GLY A 1 223 ? -76.755 -1.690 32.064 1.00 48.38 223 GLY A CA 1
ATOM 1725 C C . GLY A 1 223 ? -75.582 -0.704 32.063 1.00 48.38 223 GLY A C 1
ATOM 1726 O O . GLY A 1 223 ? -74.459 -1.060 32.381 1.00 48.38 223 GLY A O 1
ATOM 1727 N N . GLU A 1 224 ? -75.906 0.554 31.761 1.00 47.12 224 GLU A N 1
ATOM 1728 C CA . GLU A 1 224 ? -75.397 1.758 32.438 1.00 47.12 224 GLU A CA 1
ATOM 1729 C C . GLU A 1 224 ? -73.913 2.214 32.298 1.00 47.12 224 GLU A C 1
ATOM 1731 O O . GLU A 1 224 ? -72.980 1.662 32.870 1.00 47.12 224 GLU A O 1
ATOM 1736 N N . SER A 1 225 ? -73.771 3.400 31.679 1.00 51.06 225 SER A N 1
ATOM 1737 C CA . SER A 1 225 ? -72.787 4.483 31.929 1.00 51.06 225 SER A CA 1
ATOM 1738 C C . SER A 1 225 ? -71.422 4.546 31.183 1.00 51.06 225 SER A C 1
ATOM 1740 O O . SER A 1 225 ? -70.448 3.882 31.507 1.00 51.06 225 SER A O 1
ATOM 1742 N N . LEU A 1 226 ? -71.399 5.473 30.203 1.00 53.97 226 LEU A N 1
ATOM 1743 C CA . LEU A 1 226 ? -70.369 6.434 29.725 1.00 53.97 226 LEU A CA 1
ATOM 1744 C C . LEU A 1 226 ? -68.864 6.040 29.605 1.00 53.97 226 LEU A C 1
ATOM 1746 O O . LEU A 1 226 ? -68.243 5.565 30.554 1.00 53.97 226 LEU A O 1
ATOM 1750 N N . PRO A 1 227 ? -68.202 6.356 28.465 1.00 55.16 227 PRO A N 1
ATOM 1751 C CA . PRO A 1 227 ? -66.877 5.835 28.119 1.00 55.16 227 PRO A CA 1
ATOM 1752 C C . PRO A 1 227 ? -65.722 6.607 28.783 1.00 55.16 227 PRO A C 1
ATOM 1754 O O . PRO A 1 227 ? -65.678 7.838 28.768 1.00 55.16 227 PRO A O 1
ATOM 1757 N N . LYS A 1 228 ? -64.720 5.883 29.303 1.00 58.50 228 LYS A N 1
ATOM 1758 C CA . LYS A 1 228 ? -63.484 6.447 29.878 1.00 58.50 228 LYS A CA 1
ATOM 1759 C C . LYS A 1 228 ? -62.332 6.349 28.870 1.00 58.50 228 LYS A C 1
ATOM 1761 O O . LYS A 1 228 ? -61.955 5.266 28.434 1.00 58.50 228 LYS A O 1
ATOM 1766 N N . ILE A 1 229 ? -61.778 7.502 28.508 1.00 56.34 229 ILE A N 1
ATOM 1767 C CA . ILE A 1 229 ? -60.700 7.688 27.523 1.00 56.34 229 ILE A CA 1
ATOM 1768 C C . ILE A 1 229 ? -59.401 6.999 28.016 1.00 56.34 229 ILE A C 1
ATOM 1770 O O . ILE A 1 229 ? -58.995 7.232 29.158 1.00 56.34 229 ILE A O 1
ATOM 1774 N N . PRO A 1 230 ? -58.719 6.156 27.212 1.00 58.03 230 PRO A N 1
ATOM 1775 C CA . PRO A 1 230 ? -57.597 5.342 27.686 1.00 58.03 230 PRO A CA 1
ATOM 1776 C C . PRO A 1 230 ? -56.286 6.139 27.826 1.00 58.03 230 PRO A C 1
ATOM 1778 O O . PRO A 1 230 ? -55.644 6.514 26.848 1.00 58.03 230 PRO A O 1
ATOM 1781 N N . GLY A 1 231 ? -55.817 6.312 29.067 1.00 59.56 231 GLY A N 1
ATOM 1782 C CA . GLY A 1 231 ? -54.530 6.933 29.433 1.00 59.56 231 GLY A CA 1
ATOM 1783 C C . GLY A 1 231 ? -53.269 6.092 29.154 1.00 59.56 231 GLY A C 1
ATOM 1784 O O . GLY A 1 231 ? -52.216 6.337 29.744 1.00 59.56 231 GLY A O 1
ATOM 1785 N N . ALA A 1 232 ? -53.339 5.090 28.272 1.00 59.75 232 ALA A N 1
ATOM 1786 C CA . ALA A 1 232 ? -52.270 4.105 28.071 1.00 59.75 232 ALA A CA 1
ATOM 1787 C C . ALA A 1 232 ? -50.974 4.689 27.463 1.00 59.75 232 ALA A C 1
ATOM 1789 O O . ALA A 1 232 ? -49.890 4.140 27.662 1.00 59.75 232 ALA A O 1
ATOM 1790 N N . ILE A 1 233 ? -51.050 5.832 26.774 1.00 56.50 233 ILE A N 1
ATOM 1791 C CA . ILE A 1 233 ? -49.901 6.434 26.071 1.00 56.50 233 ILE A CA 1
ATOM 1792 C C . ILE A 1 233 ? -49.033 7.286 27.021 1.00 56.50 233 ILE A C 1
ATOM 1794 O O . ILE A 1 233 ? -47.805 7.314 26.898 1.00 56.50 233 ILE A O 1
ATOM 1798 N N . MET A 1 234 ? -49.636 7.915 28.037 1.00 59.03 234 MET A N 1
ATOM 1799 C CA . MET A 1 234 ? -48.936 8.815 28.968 1.00 59.03 234 MET A CA 1
ATOM 1800 C C . MET A 1 234 ? -47.973 8.077 29.911 1.00 59.03 234 MET A C 1
ATOM 1802 O O . MET A 1 234 ? -46.893 8.581 30.228 1.00 59.03 234 MET A O 1
ATOM 1806 N N . ASN A 1 235 ? -48.304 6.843 30.299 1.00 60.94 235 ASN A N 1
ATOM 1807 C CA . ASN A 1 235 ? -47.473 6.054 31.215 1.00 60.94 235 ASN A CA 1
ATOM 1808 C C . ASN A 1 235 ? -46.176 5.553 30.555 1.00 60.94 235 ASN A C 1
ATOM 1810 O O . ASN A 1 235 ? -45.132 5.476 31.209 1.00 60.94 235 ASN A O 1
ATOM 1814 N N . SER A 1 236 ? -46.198 5.283 29.243 1.00 60.69 236 SER A N 1
ATOM 1815 C CA . SER A 1 236 ? -44.997 4.859 28.513 1.00 60.69 236 SER A CA 1
ATOM 1816 C C . SER A 1 236 ? -43.980 5.996 28.389 1.00 60.69 236 SER A C 1
ATOM 1818 O O . SER A 1 236 ? -42.787 5.766 28.586 1.00 60.69 236 SER A O 1
ATOM 1820 N N . LEU A 1 237 ? -44.440 7.221 28.119 1.00 63.84 237 LEU A N 1
ATOM 1821 C CA . LEU A 1 237 ? -43.579 8.405 28.035 1.00 63.84 237 LEU A CA 1
ATOM 1822 C C . LEU A 1 237 ? -42.940 8.743 29.388 1.00 63.84 237 LEU A C 1
ATOM 1824 O O . LEU A 1 237 ? -41.737 8.998 29.455 1.00 63.84 237 LEU A O 1
ATOM 1828 N N . ARG A 1 238 ? -43.704 8.638 30.484 1.00 66.56 238 ARG A N 1
ATOM 1829 C CA . ARG A 1 238 ? -43.198 8.927 31.836 1.00 66.56 238 ARG A CA 1
ATOM 1830 C C . ARG A 1 238 ? -42.069 7.980 32.266 1.00 66.56 238 ARG A C 1
ATOM 1832 O O . ARG A 1 238 ? -41.090 8.430 32.855 1.00 66.56 238 ARG A O 1
ATOM 1839 N N . SER A 1 239 ? -42.163 6.691 31.924 1.00 66.19 239 SER A N 1
ATOM 1840 C CA . SER A 1 239 ? -41.114 5.700 32.239 1.00 66.19 239 SER A CA 1
ATOM 1841 C C . SER A 1 239 ? -39.836 5.851 31.402 1.00 66.19 239 SER A C 1
ATOM 1843 O O . SER A 1 239 ? -38.752 5.479 31.853 1.00 66.19 239 SER A O 1
ATOM 1845 N N . PHE A 1 240 ? -39.941 6.404 30.189 1.00 67.25 240 PHE A N 1
ATOM 1846 C CA . PHE A 1 240 ? -38.783 6.646 29.328 1.00 67.25 240 PHE A CA 1
ATOM 1847 C C . PHE A 1 240 ? -37.995 7.876 29.799 1.00 67.25 240 PHE A C 1
ATOM 1849 O O . PHE A 1 240 ? -36.770 7.829 29.902 1.00 67.25 240 PHE A O 1
ATOM 1856 N N . ILE A 1 241 ? -38.710 8.937 30.189 1.00 65.69 241 ILE A N 1
ATOM 1857 C CA . ILE A 1 241 ? -38.121 10.172 30.722 1.00 65.69 241 ILE A CA 1
ATOM 1858 C C . ILE A 1 241 ? -37.441 9.917 32.080 1.00 65.69 241 ILE A C 1
ATOM 1860 O O . ILE A 1 241 ? -36.327 10.392 32.307 1.00 65.69 241 ILE A O 1
ATOM 1864 N N . SER A 1 242 ? -38.022 9.082 32.954 1.00 65.12 242 SER A N 1
ATOM 1865 C CA . SER A 1 242 ? -37.404 8.773 34.255 1.00 65.12 242 SER A CA 1
ATOM 1866 C C . SER A 1 242 ? -36.117 7.938 34.150 1.00 65.12 242 SER A C 1
ATOM 1868 O O . SER A 1 242 ? -35.253 8.035 35.020 1.00 65.12 242 SER A O 1
ATOM 1870 N N . ARG A 1 243 ? -35.943 7.141 33.083 1.00 61.50 243 ARG A N 1
ATOM 1871 C CA . ARG A 1 243 ? -34.711 6.363 32.843 1.00 61.50 243 ARG A CA 1
ATOM 1872 C C . ARG A 1 243 ? -33.569 7.198 32.268 1.00 61.50 243 ARG A C 1
ATOM 1874 O O . ARG A 1 243 ? -32.413 6.851 32.500 1.00 61.50 243 ARG A O 1
ATOM 1881 N N . ILE A 1 244 ? -33.884 8.282 31.562 1.00 57.62 244 ILE A N 1
ATOM 1882 C CA . ILE A 1 244 ? -32.895 9.231 31.029 1.00 57.62 244 ILE A CA 1
ATOM 1883 C C . ILE A 1 244 ? -32.415 10.184 32.132 1.00 57.62 244 ILE A C 1
ATOM 1885 O O . ILE A 1 244 ? -31.235 10.510 32.189 1.00 57.62 244 ILE A O 1
ATOM 1889 N N . SER A 1 245 ? -33.293 10.546 33.071 1.00 58.38 245 SER A N 1
ATOM 1890 C CA . SER A 1 245 ? -32.973 11.505 34.136 1.00 58.38 245 SER A CA 1
ATOM 1891 C C . SER A 1 245 ? -32.267 10.910 35.371 1.00 58.38 245 SER A C 1
ATOM 1893 O O . SER A 1 245 ? -31.868 11.667 36.250 1.00 58.38 245 SER A O 1
ATOM 1895 N N . GLY A 1 246 ? -32.129 9.580 35.487 1.00 53.44 246 GLY A N 1
ATOM 1896 C CA . GLY A 1 246 ? -31.764 8.917 36.754 1.00 53.44 246 GLY A CA 1
ATOM 1897 C C . GLY A 1 246 ? -30.425 8.171 36.810 1.00 53.44 246 GLY A C 1
ATOM 1898 O O . GLY A 1 246 ? -30.167 7.494 37.804 1.00 53.44 246 GLY A O 1
ATOM 1899 N N . ARG A 1 247 ? -29.570 8.223 35.777 1.00 46.25 247 ARG A N 1
ATOM 1900 C CA . ARG A 1 247 ? -28.343 7.395 35.709 1.00 46.25 247 ARG A CA 1
ATOM 1901 C C . ARG A 1 247 ? -27.050 8.212 35.801 1.00 46.25 247 ARG A C 1
ATOM 1903 O O . ARG A 1 247 ? -26.158 8.077 34.976 1.00 46.25 247 ARG A O 1
ATOM 1910 N N . THR A 1 248 ? -26.935 9.003 36.864 1.00 48.81 248 THR A N 1
ATOM 1911 C CA . THR A 1 248 ? -25.723 9.731 37.288 1.00 48.81 248 THR A CA 1
ATOM 1912 C C . THR A 1 248 ? -25.315 9.310 38.705 1.00 48.81 248 THR A C 1
ATOM 1914 O O . THR A 1 248 ? -25.347 10.109 39.631 1.00 48.81 248 THR A O 1
ATOM 1917 N N . ARG A 1 249 ? -24.943 8.033 38.914 1.00 43.25 249 ARG A N 1
ATOM 1918 C CA . ARG A 1 249 ? -24.198 7.601 40.122 1.00 43.25 249 ARG A CA 1
ATOM 1919 C C . ARG A 1 249 ? -23.613 6.181 40.001 1.00 43.25 249 ARG A C 1
ATOM 1921 O O . ARG A 1 249 ? -24.227 5.228 40.465 1.00 43.25 249 ARG A O 1
ATOM 1928 N N . ASN A 1 250 ? -22.442 6.019 39.372 1.00 47.91 250 ASN A N 1
ATOM 1929 C CA . ASN A 1 250 ? -21.397 5.068 39.816 1.00 47.91 250 ASN A CA 1
ATOM 1930 C C . ASN A 1 250 ? -20.140 5.110 38.912 1.00 47.91 250 ASN A C 1
ATOM 1932 O O . ASN A 1 250 ? -20.272 4.927 37.700 1.00 47.91 250 ASN A O 1
ATOM 1936 N N . PRO A 1 251 ? -18.921 5.288 39.462 1.00 44.47 251 PRO A N 1
ATOM 1937 C CA . PRO A 1 251 ? -17.702 5.454 38.676 1.00 44.47 251 PRO A CA 1
ATOM 1938 C C . PRO A 1 251 ? -16.921 4.134 38.551 1.00 44.47 251 PRO A C 1
ATOM 1940 O O . PRO A 1 251 ? -16.055 3.883 39.375 1.00 44.47 251 PRO A O 1
ATOM 1943 N N . LYS A 1 252 ? -17.194 3.276 37.548 1.00 44.91 252 LYS A N 1
ATOM 1944 C CA . LYS A 1 252 ? -16.309 2.123 37.203 1.00 44.91 252 LYS A CA 1
ATOM 1945 C C . LYS A 1 252 ? -16.264 1.712 35.715 1.00 44.91 252 LYS A C 1
ATOM 1947 O O . LYS A 1 252 ? -15.724 0.662 35.398 1.00 44.91 252 LYS A O 1
ATOM 1952 N N . THR A 1 253 ? -16.783 2.501 34.766 1.00 43.78 253 THR A N 1
ATOM 1953 C CA . THR A 1 253 ? -16.711 2.154 33.322 1.00 43.78 253 THR A CA 1
ATOM 1954 C C . THR A 1 253 ? -15.740 3.069 32.575 1.00 43.78 253 THR A C 1
ATOM 1956 O O . THR A 1 253 ? -16.115 4.004 31.873 1.00 43.78 253 THR A O 1
ATOM 1959 N N . ILE A 1 254 ? -14.457 2.781 32.770 1.00 43.84 254 ILE A N 1
ATOM 1960 C CA . ILE A 1 254 ? -13.315 3.336 32.043 1.00 43.84 254 ILE A CA 1
ATOM 1961 C C . ILE A 1 254 ? -13.300 2.669 30.661 1.00 43.84 254 ILE A C 1
ATOM 1963 O O . ILE A 1 254 ? -13.006 1.482 30.598 1.00 43.84 254 ILE A O 1
ATOM 1967 N N . THR A 1 255 ? -13.707 3.381 29.597 1.00 49.41 255 THR A N 1
ATOM 1968 C CA . THR A 1 255 ? -13.317 3.219 28.158 1.00 49.41 255 THR A CA 1
ATOM 1969 C C . THR A 1 255 ? -14.332 3.813 27.166 1.00 49.41 255 THR A C 1
ATOM 1971 O O . THR A 1 255 ? -13.987 4.015 26.007 1.00 49.41 255 THR A O 1
ATOM 1974 N N . VAL A 1 256 ? -15.550 4.176 27.594 1.00 49.72 256 VAL A N 1
ATOM 1975 C CA . VAL A 1 256 ? -16.572 4.814 26.720 1.00 49.72 256 VAL A CA 1
ATOM 1976 C C . VAL A 1 256 ? -16.624 6.347 26.889 1.00 49.72 256 VAL A C 1
ATOM 1978 O O . VAL A 1 256 ? -17.338 7.044 26.177 1.00 49.72 256 VAL A O 1
ATOM 1981 N N . VAL A 1 257 ? -15.835 6.894 27.818 1.00 51.78 257 VAL A N 1
ATOM 1982 C CA . VAL A 1 257 ? -15.881 8.311 28.228 1.00 51.78 257 VAL A CA 1
ATOM 1983 C C . VAL A 1 257 ? -15.084 9.233 27.287 1.00 51.78 257 VAL A C 1
ATOM 1985 O O . VAL A 1 257 ? -15.369 10.423 27.212 1.00 51.78 257 VAL A O 1
ATOM 1988 N N . THR A 1 258 ? -14.145 8.707 26.493 1.00 50.38 258 THR A N 1
ATOM 1989 C CA . THR A 1 258 ? -13.267 9.544 25.651 1.00 50.38 258 THR A CA 1
ATOM 1990 C C . THR A 1 258 ? -13.969 10.108 24.403 1.00 50.38 258 THR A C 1
ATOM 1992 O O . THR A 1 258 ? -13.722 11.252 24.043 1.00 50.38 258 THR A O 1
ATOM 1995 N N . GLU A 1 259 ? -14.903 9.374 23.780 1.00 54.34 259 GLU A N 1
ATOM 1996 C CA . GLU A 1 259 ? -15.711 9.899 22.653 1.00 54.34 259 GLU A CA 1
ATOM 1997 C C . GLU A 1 259 ? -16.846 10.825 23.131 1.00 54.34 259 GLU A C 1
ATOM 1999 O O . GLU A 1 259 ? -17.221 11.748 22.412 1.00 54.34 259 GLU A O 1
ATOM 2004 N N . LEU A 1 260 ? -17.374 10.626 24.350 1.00 54.06 260 LEU A N 1
ATOM 2005 C CA . LEU A 1 260 ? -18.392 11.519 24.920 1.00 54.06 260 LEU A CA 1
ATOM 2006 C C . LEU A 1 260 ? -17.807 12.882 25.310 1.00 54.06 260 LEU A C 1
ATOM 2008 O O . LEU A 1 260 ? -18.482 13.890 25.147 1.00 54.06 260 LEU A O 1
ATOM 2012 N N . SER A 1 261 ? -16.552 12.919 25.772 1.00 52.66 261 SER A N 1
ATOM 2013 C CA . SER A 1 261 ? -15.837 14.164 26.084 1.00 52.66 261 SER A CA 1
ATOM 2014 C C . SER A 1 261 ? -15.716 15.078 24.862 1.00 52.66 261 SER A C 1
ATOM 2016 O O . SER A 1 261 ? -15.898 16.281 24.989 1.00 52.66 261 SER A O 1
ATOM 2018 N N . MET A 1 262 ? -15.459 14.517 23.676 1.00 53.06 262 MET A N 1
ATOM 2019 C CA . MET A 1 262 ? -15.317 15.304 22.446 1.00 53.06 262 MET A CA 1
ATOM 2020 C C . MET A 1 262 ? -16.667 15.828 21.927 1.00 53.06 262 MET A C 1
ATOM 2022 O O . MET A 1 262 ? -16.733 16.935 21.406 1.00 53.06 262 MET A O 1
ATOM 2026 N N . TYR A 1 263 ? -17.758 15.071 22.104 1.00 52.22 263 TYR A N 1
ATOM 2027 C CA . TYR A 1 263 ? -19.110 15.540 21.765 1.00 52.22 263 TYR A CA 1
ATOM 2028 C C . TYR A 1 263 ? -19.658 16.564 22.769 1.00 52.22 263 TYR A C 1
ATOM 2030 O O . TYR A 1 263 ? -20.375 17.471 22.358 1.00 52.22 263 TYR A O 1
ATOM 2038 N N . ASN A 1 264 ? -19.312 16.457 24.056 1.00 53.78 264 ASN A N 1
ATOM 2039 C CA . ASN A 1 264 ? -19.707 17.455 25.052 1.00 53.78 264 ASN A CA 1
ATOM 2040 C C . ASN A 1 264 ? -18.991 18.796 24.849 1.00 53.78 264 ASN A C 1
ATOM 2042 O O . ASN A 1 264 ? -19.612 19.817 25.094 1.00 53.78 264 ASN A O 1
ATOM 2046 N N . GLU A 1 265 ? -17.743 18.801 24.371 1.00 57.75 265 GLU A N 1
ATOM 2047 C CA . GLU A 1 265 ? -17.005 20.033 24.033 1.00 57.75 265 GLU A CA 1
ATOM 2048 C C . GLU A 1 265 ? -17.572 20.737 22.784 1.00 57.75 265 GLU A C 1
ATOM 2050 O O . GLU A 1 265 ? -17.649 21.959 22.733 1.00 57.75 265 GLU A O 1
ATOM 2055 N N . LEU A 1 266 ? -18.031 19.984 21.775 1.00 53.53 266 LEU A N 1
ATOM 2056 C CA . LEU A 1 266 ? -18.671 20.565 20.583 1.00 53.53 266 LEU A CA 1
ATOM 2057 C C . LEU A 1 266 ? -20.107 21.055 20.851 1.00 53.53 266 LEU A C 1
ATOM 2059 O O . LEU A 1 266 ? -20.542 22.012 20.221 1.00 53.53 266 LEU A O 1
ATOM 2063 N N . VAL A 1 267 ? -20.837 20.430 21.786 1.00 57.94 267 VAL A N 1
ATOM 2064 C CA . VAL A 1 267 ? -22.175 20.884 22.214 1.00 57.94 267 VAL A CA 1
ATOM 2065 C C . VAL A 1 267 ? -22.092 21.999 23.264 1.00 57.94 267 VAL A C 1
ATOM 2067 O O . VAL A 1 267 ? -22.958 22.870 23.266 1.00 57.94 267 VAL A O 1
ATOM 2070 N N . SER A 1 268 ? -21.069 22.030 24.129 1.00 59.69 268 SER A N 1
ATOM 2071 C CA . SER A 1 268 ? -20.910 23.113 25.115 1.00 59.69 268 SER A CA 1
ATOM 2072 C C . SER A 1 268 ? -20.707 24.465 24.434 1.00 59.69 268 SER A C 1
ATOM 2074 O O . SER A 1 268 ? -21.319 25.444 24.850 1.00 59.69 268 SER A O 1
ATOM 2076 N N . ILE A 1 269 ? -19.963 24.498 23.324 1.00 59.31 269 ILE A N 1
ATOM 2077 C CA . ILE A 1 269 ? -19.751 25.711 22.521 1.00 59.31 269 ILE A CA 1
ATOM 2078 C C . ILE A 1 269 ? -21.062 26.242 21.907 1.00 59.31 269 ILE A C 1
ATOM 2080 O O . ILE A 1 269 ? -21.259 27.455 21.848 1.00 59.31 269 ILE A O 1
ATOM 2084 N N . ASP A 1 270 ? -21.976 25.362 21.488 1.00 60.22 270 ASP A N 1
ATOM 2085 C CA . ASP A 1 270 ? -23.249 25.749 20.857 1.00 60.22 270 ASP A CA 1
ATOM 2086 C C . ASP A 1 270 ? -24.288 26.228 21.897 1.00 60.22 270 ASP A C 1
ATOM 2088 O O . ASP A 1 270 ? -25.003 27.213 21.689 1.00 60.22 270 ASP A O 1
ATOM 2092 N N . VAL A 1 271 ? -24.310 25.599 23.083 1.00 61.81 271 VAL A N 1
ATOM 2093 C CA . VAL A 1 271 ? -25.179 26.002 24.207 1.00 61.81 271 VAL A CA 1
ATOM 2094 C C . VAL A 1 271 ? -24.723 27.330 24.825 1.00 61.81 271 VAL A C 1
ATOM 2096 O O . VAL A 1 271 ? -25.568 28.161 25.173 1.00 61.81 271 VAL A O 1
ATOM 2099 N N . ASP A 1 272 ? -23.411 27.577 24.909 1.00 65.19 272 ASP A N 1
ATOM 2100 C CA . ASP A 1 272 ? -22.876 28.860 25.379 1.00 65.19 272 ASP A CA 1
ATOM 2101 C C . ASP A 1 272 ? -23.181 30.012 24.405 1.00 65.19 272 ASP A C 1
ATOM 2103 O O . ASP A 1 272 ? -23.458 31.130 24.851 1.00 65.19 272 ASP A O 1
ATOM 2107 N N . TYR A 1 273 ? -23.242 29.755 23.091 1.00 62.28 273 TYR A N 1
ATOM 2108 C CA . TYR A 1 273 ? -23.655 30.756 22.097 1.00 62.28 273 TYR A CA 1
ATOM 2109 C C . TYR A 1 273 ? -25.114 31.205 22.295 1.00 62.28 273 TYR A C 1
ATOM 2111 O O . TYR A 1 273 ? -25.407 32.405 22.306 1.00 62.28 273 TYR A O 1
ATOM 2119 N N . HIS A 1 274 ? -26.034 30.262 22.531 1.00 64.94 274 HIS A N 1
ATOM 2120 C CA . HIS A 1 274 ? -27.444 30.573 22.798 1.00 64.94 274 HIS A CA 1
ATOM 2121 C C . HIS A 1 274 ? -27.665 31.268 24.154 1.00 64.94 274 HIS A C 1
ATOM 2123 O O . HIS A 1 274 ? -28.523 32.152 24.269 1.00 64.94 274 HIS A O 1
ATOM 2129 N N . ALA A 1 275 ? -26.867 30.937 25.173 1.00 65.12 275 ALA A N 1
ATOM 2130 C CA . ALA A 1 275 ? -26.914 31.615 26.467 1.00 65.12 275 ALA A CA 1
ATOM 2131 C C . ALA A 1 275 ? -26.412 33.071 26.387 1.00 65.12 275 ALA A C 1
ATOM 2133 O O . ALA A 1 275 ? -26.962 33.947 27.059 1.00 65.12 275 ALA A O 1
ATOM 2134 N N . GLN A 1 276 ? -25.414 33.355 25.544 1.00 66.44 276 GLN A N 1
ATOM 2135 C CA . GLN A 1 276 ? -24.924 34.719 25.312 1.00 66.44 276 GLN A CA 1
ATOM 2136 C C . GLN A 1 276 ? -25.917 35.572 24.508 1.00 66.44 276 GLN A C 1
ATOM 2138 O O . GLN A 1 276 ? -26.154 36.724 24.869 1.00 66.44 276 GLN A O 1
ATOM 2143 N N . LEU A 1 277 ? -26.576 34.995 23.497 1.00 61.25 277 LEU A N 1
ATOM 2144 C CA . LEU A 1 277 ? -27.639 35.664 22.731 1.00 61.25 277 LEU A CA 1
ATOM 2145 C C . LEU A 1 277 ? -28.863 36.014 23.591 1.00 61.25 277 LEU A C 1
ATOM 2147 O O . LEU A 1 277 ? -29.438 37.087 23.431 1.00 61.25 277 LEU A O 1
ATOM 2151 N N . THR A 1 278 ? -29.221 35.158 24.550 1.00 65.38 278 THR A N 1
ATOM 2152 C CA . THR A 1 278 ? -30.351 35.413 25.463 1.00 65.38 278 THR A CA 1
ATOM 2153 C C . THR A 1 278 ? -30.014 36.482 26.512 1.00 65.38 278 THR A C 1
ATOM 2155 O O . THR A 1 278 ? -30.884 37.237 26.932 1.00 65.38 278 THR A O 1
ATOM 2158 N N . ARG A 1 279 ? -28.738 36.615 26.909 1.00 63.00 279 ARG A N 1
ATOM 2159 C CA . ARG A 1 279 ? -28.274 37.700 27.800 1.00 63.00 279 ARG A CA 1
ATOM 2160 C C . ARG A 1 279 ? -28.138 39.053 27.093 1.00 63.00 279 ARG A C 1
ATOM 2162 O O . ARG A 1 279 ? -28.181 40.080 27.762 1.00 63.00 279 ARG A O 1
ATOM 2169 N N . ALA A 1 280 ? -27.991 39.061 25.767 1.00 65.25 280 ALA A N 1
ATOM 2170 C CA . ALA A 1 280 ? -27.884 40.275 24.959 1.00 65.25 280 ALA A CA 1
ATOM 2171 C C . ALA A 1 280 ? -29.241 40.952 24.661 1.00 65.25 280 ALA A C 1
ATOM 2173 O O . ALA A 1 280 ? -29.259 42.035 24.079 1.00 65.25 280 ALA A O 1
ATOM 2174 N N . ILE A 1 281 ? -30.371 40.350 25.062 1.00 60.56 281 ILE A N 1
ATOM 2175 C CA . ILE A 1 281 ? -31.729 40.873 24.827 1.00 60.56 281 ILE A CA 1
ATOM 2176 C C . ILE A 1 281 ? -32.475 40.978 26.178 1.00 60.56 281 ILE A C 1
ATOM 2178 O O . ILE A 1 281 ? -33.209 40.062 26.542 1.00 60.56 281 ILE A O 1
ATOM 2182 N N . PRO A 1 282 ? -32.315 42.065 26.963 1.00 52.50 282 PRO A N 1
ATOM 2183 C CA . PRO A 1 282 ? -32.803 42.122 28.345 1.00 52.50 282 PRO A CA 1
ATOM 2184 C C . PRO A 1 282 ? -34.232 42.674 28.545 1.00 52.50 282 PRO A C 1
ATOM 2186 O O . PRO A 1 282 ? -34.557 43.081 29.657 1.00 52.50 282 PRO A O 1
ATOM 2189 N N . HIS A 1 283 ? -35.113 42.722 27.533 1.00 59.91 283 HIS A N 1
ATOM 2190 C CA . HIS A 1 283 ? -36.328 43.566 27.632 1.00 59.91 283 HIS A CA 1
ATOM 2191 C C . HIS A 1 283 ? -37.685 42.948 27.258 1.00 59.91 283 HIS A C 1
ATOM 2193 O O . HIS A 1 283 ? -38.642 43.697 27.078 1.00 59.91 283 HIS A O 1
ATOM 2199 N N . LEU A 1 284 ? -37.835 41.622 27.168 1.00 54.81 284 LEU A N 1
ATOM 2200 C CA . LEU A 1 284 ? -39.108 41.022 26.734 1.00 54.81 284 LEU A CA 1
ATOM 2201 C C . LEU A 1 284 ? -39.430 39.691 27.438 1.00 54.81 284 LEU A C 1
ATOM 2203 O O . LEU A 1 284 ? -39.441 38.667 26.777 1.00 54.81 284 LEU A O 1
ATOM 2207 N N . GLU A 1 285 ? -39.689 39.677 28.752 1.00 55.38 285 GLU A N 1
ATOM 2208 C CA . GLU A 1 285 ? -40.512 38.615 29.377 1.00 55.38 285 GLU A CA 1
ATOM 2209 C C . GLU A 1 285 ? -40.958 39.024 30.801 1.00 55.38 285 GLU A C 1
ATOM 2211 O O . GLU A 1 285 ? -40.547 38.442 31.801 1.00 55.38 285 GLU A O 1
ATOM 2216 N N . ASP A 1 286 ? -41.783 40.069 30.916 1.00 47.81 286 ASP A N 1
ATOM 2217 C CA . ASP A 1 286 ? -42.398 40.473 32.187 1.00 47.81 286 ASP A CA 1
ATOM 2218 C C . ASP A 1 286 ? -43.925 40.433 32.056 1.00 47.81 286 ASP A C 1
ATOM 2220 O O . ASP A 1 286 ? -44.521 41.403 31.598 1.00 47.81 286 ASP A O 1
ATOM 2224 N N . ARG A 1 287 ? -44.554 39.291 32.391 1.00 49.72 287 ARG A N 1
ATOM 2225 C CA . ARG A 1 287 ? -45.963 39.187 32.845 1.00 49.72 287 ARG A CA 1
ATOM 2226 C C . ARG A 1 287 ? -46.258 37.832 33.521 1.00 49.72 287 ARG A C 1
ATOM 2228 O O . ARG A 1 287 ? -46.358 36.820 32.828 1.00 49.72 287 ARG A O 1
ATOM 2235 N N . PRO A 1 288 ? -46.519 37.790 34.844 1.00 41.56 288 PRO A N 1
ATOM 2236 C CA . PRO A 1 288 ? -47.046 36.612 35.528 1.00 41.56 288 PRO A CA 1
ATOM 2237 C C . PRO A 1 288 ? -48.585 36.642 35.555 1.00 41.56 288 PRO A C 1
ATOM 2239 O O . PRO A 1 288 ? -49.199 37.641 35.928 1.00 41.56 288 PRO A O 1
ATOM 2242 N N . GLY A 1 289 ? -49.234 35.535 35.179 1.00 47.97 289 GLY A N 1
ATOM 2243 C CA . GLY A 1 289 ? -50.693 35.451 35.095 1.00 47.97 289 GLY A CA 1
ATOM 2244 C C . GLY A 1 289 ? -51.263 34.051 35.340 1.00 47.97 289 GLY A C 1
ATOM 2245 O O . GLY A 1 289 ? -51.436 33.286 34.405 1.00 47.97 289 GLY A O 1
ATOM 2246 N N . ARG A 1 290 ? -51.657 33.804 36.599 1.00 41.72 290 ARG A N 1
ATOM 2247 C CA . ARG A 1 290 ? -52.969 33.244 37.001 1.00 41.72 290 ARG A CA 1
ATOM 2248 C C . ARG A 1 290 ? -53.334 31.802 36.569 1.00 41.72 290 ARG A C 1
ATOM 2250 O O . ARG A 1 290 ? -53.812 31.575 35.467 1.00 41.72 290 ARG A O 1
ATOM 2257 N N . SER A 1 291 ? -53.362 30.862 37.522 1.00 43.06 291 SER A N 1
ATOM 2258 C CA . SER A 1 291 ? -54.617 30.372 38.150 1.00 43.06 291 SER A CA 1
ATOM 2259 C C . SER A 1 291 ? -54.473 29.023 38.887 1.00 43.06 291 SER A C 1
ATOM 2261 O O . SER A 1 291 ? -53.869 28.068 38.415 1.00 43.06 291 SER A O 1
ATOM 2263 N N . ASN A 1 292 ? -55.057 29.024 40.087 1.00 40.91 292 ASN A N 1
ATOM 2264 C CA . ASN A 1 292 ? -55.276 27.973 41.083 1.00 40.91 292 ASN A CA 1
ATOM 2265 C C . ASN A 1 292 ? -55.802 26.621 40.557 1.00 40.91 292 ASN A C 1
ATOM 2267 O O . ASN A 1 292 ? -56.686 26.615 39.712 1.00 40.91 292 ASN A O 1
ATOM 2271 N N . HIS A 1 293 ? -55.412 25.511 41.207 1.00 45.47 293 HIS A N 1
ATOM 2272 C CA . HIS A 1 293 ? -56.361 24.609 41.890 1.00 45.47 293 HIS A CA 1
ATOM 2273 C C . HIS A 1 293 ? -55.662 23.545 42.772 1.00 45.47 293 HIS A C 1
ATOM 2275 O O . HIS A 1 293 ? -54.891 22.722 42.296 1.00 45.47 293 HIS A O 1
ATOM 2281 N N . SER A 1 294 ? -55.974 23.627 44.071 1.00 46.38 294 SER A N 1
ATOM 2282 C CA . SER A 1 294 ? -56.243 22.584 45.078 1.00 46.38 294 SER A CA 1
ATOM 2283 C C . SER A 1 294 ? -55.583 21.191 44.994 1.00 46.38 294 SER A C 1
ATOM 2285 O O . SER A 1 294 ? -55.809 20.440 44.056 1.00 46.38 294 SER A O 1
ATOM 2287 N N . VAL A 1 295 ? -54.936 20.765 46.088 1.00 50.78 295 VAL A N 1
ATOM 2288 C CA . VAL A 1 295 ? -55.436 19.780 47.088 1.00 50.78 295 VAL A CA 1
ATOM 2289 C C . VAL A 1 295 ? -54.253 19.234 47.912 1.00 50.78 295 VAL A C 1
ATOM 2291 O O . V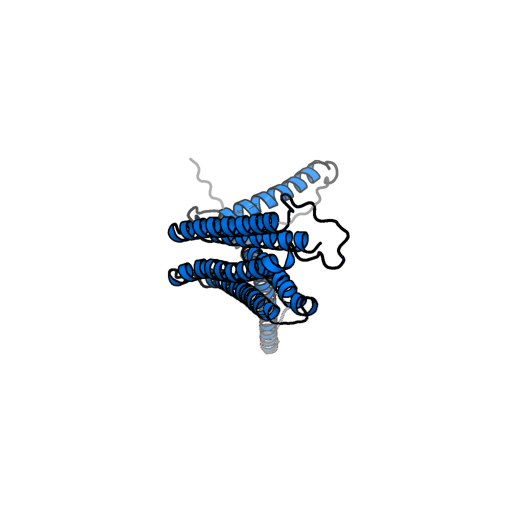AL A 1 295 ? -53.189 18.911 47.394 1.00 50.78 295 VAL A O 1
ATOM 2294 N N . ALA A 1 296 ? -54.476 19.202 49.225 1.00 43.41 296 ALA A N 1
ATOM 2295 C CA . ALA A 1 296 ? -53.553 18.916 50.316 1.00 43.41 296 ALA A CA 1
ATOM 2296 C C . ALA A 1 296 ? -53.296 17.410 50.572 1.00 43.41 296 ALA A C 1
ATOM 2298 O O . ALA A 1 296 ? -53.776 16.550 49.841 1.00 43.41 296 ALA A O 1
ATOM 2299 N N . VAL A 1 297 ? -52.630 17.147 51.711 1.00 52.28 297 VAL A N 1
ATOM 2300 C CA . VAL A 1 297 ? -52.270 15.864 52.361 1.00 52.28 297 VAL A CA 1
ATOM 2301 C C . VAL A 1 297 ? -50.885 15.361 51.922 1.00 52.28 297 VAL A C 1
ATOM 2303 O O . VAL A 1 297 ? -50.688 14.966 50.787 1.00 52.28 297 VAL A O 1
ATOM 2306 N N . GLY A 1 298 ? -49.819 15.366 52.725 1.00 44.16 298 GLY A N 1
ATOM 2307 C CA . GLY A 1 298 ? -49.684 15.365 54.178 1.00 44.16 298 GLY A CA 1
ATOM 2308 C C . GLY A 1 298 ? -48.863 14.135 54.569 1.00 44.16 298 GLY A C 1
ATOM 2309 O O . GLY A 1 298 ? -49.393 13.035 54.546 1.00 44.16 298 GLY A O 1
ATOM 2310 N N . SER A 1 299 ? -47.581 14.294 54.912 1.00 52.59 299 SER A N 1
ATOM 2311 C CA . SER A 1 299 ? -46.908 13.357 55.821 1.00 52.59 299 SER A CA 1
ATOM 2312 C C . SER A 1 299 ? -45.644 13.972 56.418 1.00 52.59 299 SER A C 1
ATOM 2314 O O . SER A 1 299 ? -44.661 14.270 55.744 1.00 52.59 299 SER A O 1
ATOM 2316 N N . ASN A 1 300 ? -45.739 14.172 57.723 1.00 50.41 300 ASN A N 1
ATOM 2317 C CA . ASN A 1 300 ? -44.779 14.725 58.658 1.00 50.41 300 ASN A CA 1
ATOM 2318 C C . ASN A 1 300 ? -43.728 13.669 59.050 1.00 50.41 300 ASN A C 1
ATOM 2320 O O . ASN A 1 300 ? -44.105 12.582 59.477 1.00 50.41 300 ASN A O 1
ATOM 2324 N N . LYS A 1 301 ? -42.434 14.005 58.986 1.00 53.62 301 LYS A N 1
ATOM 2325 C CA . LYS A 1 301 ? -41.395 13.469 59.886 1.00 53.62 301 LYS A CA 1
ATOM 2326 C C . LYS A 1 301 ? -40.315 14.535 60.107 1.00 53.62 301 LYS A C 1
ATOM 2328 O O . LYS A 1 301 ? -39.361 14.636 59.344 1.00 53.62 301 LYS A O 1
ATOM 2333 N N . ARG A 1 302 ? -40.478 15.329 61.170 1.00 49.84 302 ARG A N 1
ATOM 2334 C CA . ARG A 1 302 ? -39.386 16.047 61.848 1.00 49.84 302 ARG A CA 1
ATOM 2335 C C . ARG A 1 302 ? -38.803 15.141 62.935 1.00 49.84 302 ARG A C 1
ATOM 2337 O O . ARG A 1 302 ? -39.517 14.792 63.868 1.00 49.84 302 ARG A O 1
ATOM 2344 N N . GLY A 1 303 ? -37.519 14.811 62.823 1.00 57.03 303 GLY A N 1
ATOM 2345 C CA . GLY A 1 303 ? -36.670 14.475 63.967 1.00 57.03 303 GLY A CA 1
ATOM 2346 C C . GLY A 1 303 ? -36.044 15.768 64.489 1.00 57.03 303 GLY A C 1
ATOM 2347 O O . GLY A 1 303 ? -35.525 16.556 63.700 1.00 57.03 303 GLY A O 1
ATOM 2348 N N . LYS A 1 304 ? -36.183 16.016 65.789 1.00 54.53 304 LYS A N 1
ATOM 2349 C CA . LYS A 1 304 ? -35.624 17.149 66.531 1.00 54.53 304 LYS A CA 1
ATOM 2350 C C . LYS A 1 304 ? -34.673 16.574 67.584 1.00 54.53 304 LYS A C 1
ATOM 2352 O O . LYS A 1 304 ? -35.086 15.639 68.265 1.00 54.53 304 LYS A O 1
ATOM 2357 N N . VAL A 1 305 ? -33.541 17.268 67.739 1.00 48.72 305 VAL A N 1
ATOM 2358 C CA . VAL A 1 305 ? -32.508 17.174 68.793 1.00 48.72 305 VAL A CA 1
ATOM 2359 C C . VAL A 1 305 ? -31.599 15.952 68.715 1.00 48.72 305 VAL A C 1
ATOM 2361 O O . VAL A 1 305 ? -32.111 14.816 68.700 1.00 48.72 305 VAL A O 1
#

Foldseek 3Di:
DVLVVVLVLLVLLLVLLLLLLVLLCVVVVVDPVLNVLSVVLNVVSVVVSVCLNVVSCVQPPPPDDPDDPPPPPPPPSNDVVVLVSQLVVLVVSLVSLVSSLVSLVVVVVVDDDDPLVVVLSVVLNVLSVVLSVLSVQLNVLSVVCVPDPDNVVSVPSNVVSSVVSSVSSVVSSCSVVVSVVVVVVVVVVVVVVVVVVVVVVVVVVVVVVVVVCVVVVVVVPDDDDDDDDDPPVVVVVVVVVCVVPPPPDDPDDPDPVPVVVVVCVVVVVVVVVVVVVVVVDDPDDDDDDDDDDDDDDDDDDDDDD

InterPro domains:
  IPR049326 Rhodopsin domain, fungi [PF20684] (4-182)
  IPR052337 Satratoxin biosynthesis SC1 cluster protein 4-like [PTHR33048] (4-242)

pLDDT: mean 73.21, std 16.3, range [40.91, 93.12]

Radius of gyration: 35.56 Å; chains: 1; bounding box: 104×58×107 Å

Sequence (305 aa):
LSLTAQIMYVVSAMWVKVTLLVLYLRIFRPSLRANIMIWLGIGICVLFYVICVVTALVNCLPINKSLPINDPTGSSACGQPQLNLALTQSVFSVITDFYVLTIPMSLVLGLHLPFGRKIGVSALFLTGLLACACSLGNAIFRWKQRSSPDYMWDSIPPYALAFAELNVGIICACLPVGFVLFKKFTAILLESVKQYLKSRRTRKRDARQGSSDYSAANDRVSGESLPKIPGAIMNSLRSFISRISGRTRNPKTITVVTELSMYNELVSIDVDYHAQLTRAIPHLEDRPGRSNHSVAVGSNKRGKV

Organism: NCBI:txid100816

Secondary structure (DSSP, 8-state):
-HHHHHHHHHHHHHHHHHHHHHHHHHHSTT-HHHHHHHHHHHHHHHHHHHHHHHHHHHHHS-SS----TT-TT-TTTTHHHHHHHHHHHHHHHHHHHHHHHHHHHHHHTT----HHHHHHHHHHHHHHHHHHHHHHHHHHHHHHHTT-S-HHHHTHHHHHHHHHHHHHHHHHHHHHHHHHHHHHHHHHHHHHHHHHHHHHHHHHHHHHHHHHHHHHHHTT-SS---PPP-THHHHHHHHHHHHHSS-------TTSHHHHHHHHHHHHHHHHHHHHHHHT--SS---------------------